Protein AF-A0A7S4S406-F1 (afdb_monomer_lite)

Organism: NCBI:txid311494

pLDDT: mean 70.34, std 19.45, range [37.12, 97.81]

Sequence (262 aa):
ELVCAFAADERPLRSTLGSGRPGQRPMKRSLEAAGEEQNIEDDDKARETEPKRAIPGLPARARTLQELLIPKRVKRPPQLAAVMLGDLPTRGPLSADERAAWGLPRRGGLALPETPEALTARLSATELAPGALLVARTGSDPKNMDSHCEALLIERLRREPPEALLELGALLLYSFLCPCPSCAGRIAEFAAERPSLRVELAYQRHFIPPAAAKFRNGISDASSVAAMRTAGVAVLQLEADDVETAAAAAAETADVAASSDP

Foldseek 3Di:
DKKKKKAQEADPDPPPPPPPDDDDDDDDDDDDDDDDDDDPDDPPPDPPDPDPPDQDDPLQLLVLVVVCPDFPFNQDQLLVSLCSRYVDDDPDRDDQVRCVLQQHARHVGGRDADFLVVLLVSLLPDDDDAGRMHMHGHDPDDPDLCSRRLNSNLVSVVPDDLVRQVSSAAMEMEIQEQRALVSLLSLLVSLLVNVSYAAEYEYEYYPFDCVNCVVVVNDGSVVSVVSSVVSVYHYYYNYPPDPVVVVVVVVVVVVVVVPDDD

Secondary structure (DSSP, 8-state):
-EEEEEEEEPP-----------------------------------------PPPPPHHHHHHHHHHHH-TT---S-THHHHHHHS------PPPHHHHHHTT-PPTT---PPPPHHHHHHHHHHS---TT-EEEEEESS--SSGGGSHHHHHHHHHHTS-HHHHHHT-EEEEEEEEPPPHHHHHHHHHHHHH-TTSEEEEEEEE-SS-GGGGGGTTT--HHHHHHHHHHTT-EEEEPP--SHHHHHHHHHHHHHHTTS---

Structure (mmCIF, N/CA/C/O backbone):
data_AF-A0A7S4S406-F1
#
_entry.id   AF-A0A7S4S406-F1
#
loop_
_atom_site.group_PDB
_atom_site.id
_atom_site.type_symbol
_atom_site.label_atom_id
_atom_site.label_alt_id
_atom_site.label_comp_id
_atom_site.label_asym_id
_atom_site.label_entity_id
_atom_site.label_seq_id
_atom_site.pdbx_PDB_ins_code
_atom_site.Cartn_x
_atom_site.Cartn_y
_atom_site.Cartn_z
_atom_site.occupancy
_atom_site.B_iso_or_equiv
_atom_site.auth_seq_id
_atom_site.auth_comp_id
_atom_site.auth_asym_id
_atom_site.auth_atom_id
_atom_site.pdbx_PDB_model_num
ATOM 1 N N . GLU A 1 1 ? 8.004 -6.700 -12.930 1.00 50.53 1 GLU A N 1
ATOM 2 C CA . GLU A 1 1 ? 6.646 -6.734 -12.359 1.00 50.53 1 GLU A CA 1
ATOM 3 C C . GLU A 1 1 ? 6.650 -5.866 -11.123 1.00 50.53 1 GLU A C 1
ATOM 5 O O . GLU A 1 1 ? 7.545 -6.021 -10.295 1.00 50.53 1 GLU A O 1
ATOM 10 N N . LEU A 1 2 ? 5.712 -4.931 -11.040 1.00 53.22 2 LEU A N 1
ATOM 11 C CA . LEU A 1 2 ? 5.427 -4.228 -9.796 1.00 53.22 2 LEU A CA 1
ATOM 12 C C . LEU A 1 2 ? 4.289 -4.987 -9.124 1.00 53.22 2 LEU A C 1
ATOM 14 O O . LEU A 1 2 ? 3.301 -5.320 -9.775 1.00 53.22 2 LEU A O 1
ATOM 18 N N . VAL A 1 3 ? 4.465 -5.322 -7.851 1.00 61.03 3 VAL A N 1
ATOM 19 C CA . VAL A 1 3 ? 3.447 -6.001 -7.050 1.00 61.03 3 VAL A CA 1
ATOM 20 C C . VAL A 1 3 ? 3.202 -5.128 -5.841 1.00 61.03 3 VAL A C 1
ATOM 22 O O . VAL A 1 3 ? 4.136 -4.879 -5.079 1.00 61.03 3 VAL A O 1
ATOM 25 N N . CYS A 1 4 ? 1.958 -4.695 -5.672 1.00 59.66 4 CYS A N 1
ATOM 26 C CA . CYS A 1 4 ? 1.506 -4.091 -4.433 1.00 59.66 4 CYS A CA 1
ATOM 27 C C . CYS A 1 4 ? 0.345 -4.905 -3.868 1.00 59.66 4 CYS A C 1
ATOM 29 O O . CYS A 1 4 ? -0.489 -5.419 -4.618 1.00 59.66 4 CYS A O 1
ATOM 31 N N . ALA A 1 5 ? 0.316 -5.065 -2.553 1.00 71.12 5 ALA A N 1
ATOM 32 C CA . ALA A 1 5 ? -0.755 -5.755 -1.868 1.00 71.12 5 ALA A CA 1
ATOM 33 C C . ALA A 1 5 ? -1.222 -4.983 -0.643 1.00 71.12 5 ALA A C 1
ATOM 35 O O . ALA A 1 5 ? -0.440 -4.286 -0.004 1.00 71.12 5 ALA A O 1
ATOM 36 N N . PHE A 1 6 ? -2.493 -5.158 -0.321 1.00 67.12 6 PHE A N 1
ATOM 37 C CA . PHE A 1 6 ? -3.182 -4.565 0.809 1.00 67.12 6 PHE A CA 1
ATOM 38 C C . PHE A 1 6 ? -3.749 -5.677 1.682 1.00 67.12 6 PHE A C 1
ATOM 40 O O . PHE A 1 6 ? -4.430 -6.547 1.148 1.00 67.12 6 PHE A O 1
ATOM 47 N N . ALA A 1 7 ? -3.526 -5.618 2.992 1.00 67.44 7 ALA A N 1
ATOM 48 C CA . ALA A 1 7 ? -4.191 -6.479 3.963 1.00 67.44 7 ALA A CA 1
ATOM 49 C C . ALA A 1 7 ? -4.869 -5.646 5.062 1.00 67.44 7 ALA A C 1
ATOM 51 O O . ALA A 1 7 ? -4.252 -4.732 5.615 1.00 67.44 7 ALA A O 1
ATOM 52 N N . ALA A 1 8 ? -6.120 -5.989 5.373 1.00 58.38 8 ALA A N 1
ATOM 53 C CA . ALA A 1 8 ? -6.880 -5.449 6.500 1.00 58.38 8 ALA A CA 1
ATOM 54 C C . ALA A 1 8 ? -6.653 -6.299 7.764 1.00 58.38 8 ALA A C 1
ATOM 56 O O . ALA A 1 8 ? -6.994 -7.483 7.769 1.00 58.38 8 ALA A O 1
ATOM 57 N N . ASP A 1 9 ? -6.083 -5.706 8.815 1.00 63.88 9 ASP A N 1
ATOM 58 C CA . ASP A 1 9 ? -5.810 -6.359 10.105 1.00 63.88 9 ASP A CA 1
ATOM 59 C C . ASP A 1 9 ? -6.932 -6.092 11.120 1.00 63.88 9 ASP A C 1
ATOM 61 O O . ASP A 1 9 ? -7.224 -4.935 11.425 1.00 63.88 9 ASP A O 1
ATOM 65 N N . GLU A 1 10 ? -7.536 -7.136 11.691 1.00 55.09 10 GLU A N 1
ATOM 66 C CA . GLU A 1 10 ? -8.614 -6.974 12.671 1.00 55.09 10 GLU A CA 1
ATOM 67 C C . GLU A 1 10 ? -8.159 -6.210 13.924 1.00 55.09 10 GLU A C 1
ATOM 69 O O . GLU A 1 10 ? -7.130 -6.493 14.544 1.00 55.09 10 GLU A O 1
ATOM 74 N N . ARG A 1 11 ? -8.983 -5.255 14.374 1.00 54.44 11 ARG A N 1
ATOM 75 C CA . ARG A 1 11 ? -8.805 -4.678 15.711 1.00 54.44 11 ARG A CA 1
ATOM 76 C C . ARG A 1 11 ? -9.278 -5.689 16.756 1.00 54.44 11 ARG A C 1
ATOM 78 O O . ARG A 1 11 ? -10.451 -6.059 16.729 1.00 54.44 11 ARG A O 1
ATOM 85 N N . PRO A 1 12 ? -8.498 -5.979 17.811 1.00 47.12 12 PRO A N 1
ATOM 86 C CA . PRO A 1 12 ? -9.115 -6.307 19.080 1.00 47.12 12 PRO A CA 1
ATOM 87 C C . PRO A 1 12 ? -9.822 -5.035 19.548 1.00 47.12 12 PRO A C 1
ATOM 89 O O . PRO A 1 12 ? -9.171 -4.029 19.848 1.00 47.12 12 PRO A O 1
ATOM 92 N N . LEU A 1 13 ? -11.155 -5.058 19.565 1.00 41.97 13 LEU A N 1
ATOM 93 C CA . LEU A 1 13 ? -11.986 -3.990 20.112 1.00 41.97 13 LEU A CA 1
ATOM 94 C C . LEU A 1 13 ? -11.438 -3.588 21.490 1.00 41.97 13 LEU A C 1
ATOM 96 O O . LEU A 1 13 ? -11.619 -4.287 22.488 1.00 41.97 13 LEU A O 1
ATOM 100 N N . ARG A 1 14 ? -10.744 -2.448 21.570 1.00 44.38 14 ARG A N 1
ATOM 101 C CA . ARG A 1 14 ? -10.571 -1.768 22.851 1.00 44.38 14 ARG A CA 1
ATOM 102 C C . ARG A 1 14 ? -11.947 -1.226 23.195 1.00 44.38 14 ARG A C 1
ATOM 104 O O . ARG A 1 14 ? -12.377 -0.240 22.608 1.00 44.38 14 ARG A O 1
ATOM 111 N N . SER A 1 15 ? -12.634 -1.878 24.130 1.00 40.91 15 SER A N 1
ATOM 112 C CA . SER A 1 15 ? -13.839 -1.343 24.754 1.00 40.91 15 SER A CA 1
ATOM 113 C C . SER A 1 15 ? -13.467 -0.085 25.544 1.00 40.91 15 SER A C 1
ATOM 115 O O . SER A 1 15 ? -13.280 -0.111 26.758 1.00 40.91 15 SER A O 1
ATOM 117 N N . THR A 1 16 ? -13.335 1.049 24.869 1.00 42.53 16 THR A N 1
ATOM 118 C CA . THR A 1 16 ? -13.340 2.360 25.517 1.00 42.53 16 THR A CA 1
ATOM 119 C C . THR A 1 16 ? -14.786 2.781 25.765 1.00 42.53 16 THR A C 1
ATOM 121 O O . THR A 1 16 ? -15.221 3.838 25.331 1.00 42.53 16 THR A O 1
ATOM 124 N N . LEU A 1 17 ? -15.541 1.940 26.472 1.00 44.59 17 LEU A N 1
ATOM 125 C CA . LEU A 1 17 ? -16.665 2.391 27.283 1.00 44.59 17 LEU A CA 1
ATOM 126 C C . LEU A 1 17 ? -16.149 2.418 28.717 1.00 44.59 17 LEU A C 1
ATOM 128 O O . LEU A 1 17 ? -16.377 1.513 29.515 1.00 44.59 17 LEU A O 1
ATOM 132 N N . GLY A 1 18 ? -15.369 3.458 29.013 1.00 38.44 18 GLY A N 1
ATOM 133 C CA . GLY A 1 18 ? -15.118 3.851 30.388 1.00 38.44 18 GLY A CA 1
ATOM 134 C C . GLY A 1 18 ? -16.461 4.215 30.999 1.00 38.44 18 GLY A C 1
ATOM 135 O O . GLY A 1 18 ? -17.038 5.247 30.665 1.00 38.44 18 GLY A O 1
ATOM 136 N N . SER A 1 19 ? -16.971 3.335 31.855 1.00 43.97 19 SER A N 1
ATOM 137 C CA . SER A 1 19 ? -18.126 3.583 32.702 1.00 43.97 19 SER A CA 1
ATOM 138 C C . SER A 1 19 ? -17.874 4.856 33.513 1.00 43.97 19 SER A C 1
ATOM 140 O O . SER A 1 19 ? -17.144 4.839 34.509 1.00 43.97 19 SER A O 1
ATOM 142 N N . GLY A 1 20 ? -18.456 5.972 33.081 1.00 39.19 20 GLY A N 1
ATOM 143 C CA . GLY A 1 20 ? -18.598 7.145 33.925 1.00 39.19 20 GLY A CA 1
ATOM 144 C C . GLY A 1 20 ? -19.416 6.737 35.143 1.00 39.19 20 GLY A C 1
ATOM 145 O O . GLY A 1 20 ? -20.597 6.433 35.018 1.00 39.19 20 GLY A O 1
ATOM 146 N N . ARG A 1 21 ? -18.782 6.675 36.316 1.00 47.12 21 ARG A N 1
ATOM 147 C CA . ARG A 1 21 ? -19.484 6.614 37.600 1.00 47.12 21 ARG A CA 1
ATOM 148 C C . ARG A 1 21 ? -19.955 8.030 37.933 1.00 47.12 21 ARG A C 1
ATOM 150 O O . ARG A 1 21 ? -19.093 8.867 38.205 1.00 47.12 21 ARG A O 1
ATOM 157 N N . PRO A 1 22 ? -21.263 8.328 37.996 1.00 43.88 22 PRO A N 1
ATOM 158 C CA . PRO A 1 22 ? -21.715 9.448 38.792 1.00 43.88 22 PRO A CA 1
ATOM 159 C C . PRO A 1 22 ? -21.765 8.984 40.249 1.00 43.88 22 PRO A C 1
ATOM 161 O O . PRO A 1 22 ? -22.377 7.971 40.591 1.00 43.88 22 PRO A O 1
ATOM 164 N N . GLY A 1 23 ? -21.059 9.707 41.112 1.00 50.44 23 GLY A N 1
ATOM 165 C CA . GLY A 1 23 ? -21.168 9.516 42.548 1.00 50.44 23 GLY A CA 1
ATOM 166 C C . GLY A 1 23 ? -22.580 9.833 43.028 1.00 50.44 23 GLY A C 1
ATOM 167 O O . GLY A 1 23 ? -23.154 10.836 42.619 1.00 50.44 23 GLY A O 1
ATOM 168 N N . GLN A 1 24 ? -23.103 9.000 43.926 1.00 39.25 24 GLN A N 1
ATOM 169 C CA . GLN A 1 24 ? -24.038 9.407 44.973 1.00 39.25 24 GLN A CA 1
ATOM 170 C C . GLN A 1 24 ? -24.170 8.290 46.021 1.00 39.25 24 GLN A C 1
ATOM 172 O O . GLN A 1 24 ? -24.542 7.155 45.743 1.00 39.25 24 GLN A O 1
ATOM 177 N N . ARG A 1 25 ? -23.842 8.642 47.260 1.00 47.06 25 ARG A N 1
ATOM 178 C CA . ARG A 1 25 ? -24.289 8.033 48.520 1.00 47.06 25 ARG A CA 1
ATOM 179 C C . ARG A 1 25 ? -24.562 9.215 49.464 1.00 47.06 25 ARG A C 1
ATOM 181 O O . ARG A 1 25 ? -23.951 10.263 49.255 1.00 47.06 25 ARG A O 1
ATOM 188 N N . PRO A 1 26 ? -25.290 9.047 50.580 1.00 58.28 26 PRO A N 1
ATOM 189 C CA . PRO A 1 26 ? -26.240 7.987 50.942 1.00 58.28 26 PRO A CA 1
ATOM 190 C C . PRO A 1 26 ? -27.570 8.577 51.468 1.00 58.28 26 PRO A C 1
ATOM 192 O O . PRO A 1 26 ? -27.622 9.756 51.782 1.00 58.28 26 PRO A O 1
ATOM 195 N N . MET A 1 27 ? -28.603 7.756 51.696 1.00 37.12 27 MET A N 1
ATOM 196 C CA . MET A 1 27 ? -29.427 7.850 52.915 1.00 37.12 27 MET A CA 1
ATOM 197 C 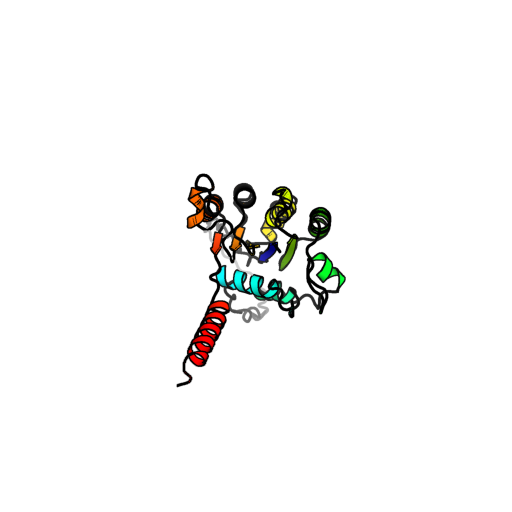C . MET A 1 27 ? -30.121 6.519 53.214 1.00 37.12 27 MET A C 1
ATOM 199 O O . MET A 1 27 ? -30.562 5.793 52.331 1.00 37.12 27 MET A O 1
ATOM 203 N N . LYS A 1 28 ? -30.131 6.215 54.510 1.00 45.84 28 LYS A N 1
ATOM 204 C CA . LYS A 1 28 ? -30.659 5.025 55.172 1.00 45.84 28 LYS A CA 1
ATOM 205 C C . LYS A 1 28 ? -32.190 5.017 55.132 1.00 45.84 28 LYS A C 1
ATOM 207 O O . LYS A 1 28 ? -32.788 6.048 55.429 1.00 45.84 28 LYS A O 1
ATOM 212 N N . ARG A 1 29 ? -32.798 3.841 54.962 1.00 44.03 29 ARG A N 1
ATOM 213 C CA . ARG A 1 29 ? -33.962 3.409 55.755 1.00 44.03 29 ARG A CA 1
ATOM 214 C C . ARG A 1 29 ? -34.179 1.904 55.618 1.00 44.03 29 ARG A C 1
ATOM 216 O O . ARG A 1 29 ? -34.320 1.386 54.519 1.00 44.03 29 ARG A O 1
ATOM 223 N N . SER A 1 30 ? -34.157 1.247 56.769 1.00 47.66 30 SER A N 1
ATOM 224 C CA . SER A 1 30 ? -34.560 -0.135 57.001 1.00 47.66 30 SER A CA 1
ATOM 225 C C . SER A 1 30 ? -36.069 -0.299 56.818 1.00 47.66 30 SER A C 1
ATOM 227 O O . SER A 1 30 ? -36.804 0.580 57.265 1.00 47.66 30 SER A O 1
ATOM 229 N N . LEU A 1 31 ? -36.508 -1.428 56.252 1.00 44.09 31 LEU A N 1
ATOM 230 C CA . LEU A 1 31 ? -37.496 -2.339 56.853 1.00 44.09 31 LEU A CA 1
ATOM 231 C C . LEU A 1 31 ? -37.754 -3.551 55.937 1.00 44.09 31 LEU A C 1
ATOM 233 O O . LEU A 1 31 ? -38.174 -3.414 54.795 1.00 44.09 31 LEU A O 1
ATOM 237 N N . GLU A 1 32 ? -37.400 -4.702 56.500 1.00 43.50 32 GLU A N 1
ATOM 238 C CA . GLU A 1 32 ? -37.915 -6.071 56.372 1.00 43.50 32 GLU A CA 1
ATOM 239 C C . GLU A 1 32 ? -39.032 -6.368 55.354 1.00 43.50 32 GLU A C 1
ATOM 241 O O . GLU A 1 32 ? -40.132 -5.831 55.445 1.00 43.50 32 GLU A O 1
ATOM 246 N N . ALA A 1 33 ? -38.792 -7.376 54.507 1.00 42.97 33 ALA A N 1
ATOM 247 C CA . ALA A 1 33 ? -39.750 -8.448 54.231 1.00 42.97 33 ALA A CA 1
ATOM 248 C C . ALA A 1 33 ? -39.011 -9.672 53.664 1.00 42.97 33 ALA A C 1
ATOM 250 O O . ALA A 1 33 ? -38.166 -9.551 52.781 1.00 42.97 33 ALA A O 1
ATOM 251 N N . ALA A 1 34 ? -39.321 -10.834 54.232 1.00 47.09 34 ALA A N 1
ATOM 252 C CA . ALA A 1 34 ? -38.788 -12.145 53.895 1.00 47.09 34 ALA A CA 1
ATOM 253 C C . ALA A 1 34 ? -39.291 -12.651 52.531 1.00 47.09 34 ALA A C 1
ATOM 255 O O . ALA A 1 34 ? -40.434 -12.389 52.160 1.00 47.09 34 ALA A O 1
ATOM 256 N N . GLY A 1 35 ? -38.463 -13.435 51.835 1.00 37.84 35 GLY A N 1
ATOM 257 C CA . GLY A 1 35 ? -38.869 -14.171 50.638 1.00 37.84 35 GLY A CA 1
ATOM 258 C C . GLY A 1 35 ? -37.696 -14.829 49.911 1.00 37.84 35 GLY A C 1
ATOM 259 O O . GLY A 1 35 ? -36.977 -14.152 49.191 1.00 37.84 35 GLY A O 1
ATOM 260 N N . GLU A 1 36 ? -37.541 -16.137 50.136 1.00 43.53 36 GLU A N 1
ATOM 261 C CA . GLU A 1 36 ? -36.911 -17.149 49.266 1.00 43.53 36 GLU A CA 1
ATOM 262 C C . GLU A 1 36 ? -35.520 -16.870 48.664 1.00 43.53 36 GLU A C 1
ATOM 264 O O . GLU A 1 36 ? -35.360 -16.387 47.545 1.00 43.53 36 GLU A O 1
ATOM 269 N N . GLU A 1 37 ? -34.498 -17.345 49.381 1.00 40.28 37 GLU A N 1
ATOM 270 C CA . GLU A 1 37 ? -33.185 -17.679 48.826 1.00 40.28 37 GLU A CA 1
ATOM 271 C C . GLU A 1 37 ? -33.306 -18.936 47.945 1.00 40.28 37 GLU A C 1
ATOM 273 O O . GLU A 1 37 ? -33.288 -20.068 48.430 1.00 40.28 37 GLU A O 1
ATOM 278 N N . GLN A 1 38 ? -33.434 -18.748 46.631 1.00 45.25 38 GLN A N 1
ATOM 279 C CA . GLN A 1 38 ? -33.068 -19.775 45.658 1.00 45.25 38 GLN A CA 1
ATOM 280 C C . GLN A 1 38 ? -31.617 -19.545 45.233 1.00 45.25 38 GLN A C 1
ATOM 282 O O . GLN A 1 38 ? -31.303 -18.592 44.522 1.00 45.25 38 GLN A O 1
ATOM 287 N N . ASN A 1 39 ? -30.745 -20.442 45.702 1.00 41.12 39 ASN A N 1
ATOM 288 C CA . ASN A 1 39 ? -29.388 -20.653 45.207 1.00 41.12 39 ASN A CA 1
ATOM 289 C C . ASN A 1 39 ? -29.418 -20.874 43.687 1.00 41.12 39 ASN A C 1
ATOM 291 O O . ASN A 1 39 ? -29.714 -21.974 43.221 1.00 41.12 39 ASN A O 1
ATOM 295 N N . ILE A 1 40 ? -29.090 -19.837 42.919 1.00 47.72 40 ILE A N 1
ATOM 296 C CA . ILE A 1 40 ? -28.522 -19.995 41.582 1.00 47.72 40 ILE A CA 1
ATOM 297 C C . ILE A 1 40 ? -27.019 -19.941 41.810 1.00 47.72 40 ILE A C 1
ATOM 299 O O . ILE A 1 40 ? -26.446 -18.871 42.003 1.00 47.72 40 ILE A O 1
ATOM 303 N N . GLU A 1 41 ? -26.426 -21.126 41.916 1.00 47.00 41 GLU A N 1
ATOM 304 C CA . GLU A 1 41 ? -24.984 -21.291 41.991 1.00 47.00 41 GLU A CA 1
ATOM 305 C C . GLU A 1 41 ? -24.334 -20.650 40.760 1.00 47.00 41 GLU A C 1
ATOM 307 O O . GLU A 1 41 ? -24.754 -20.849 39.619 1.00 47.00 41 GLU A O 1
ATOM 312 N N . ASP A 1 42 ? -23.325 -19.834 41.055 1.00 46.97 42 ASP A N 1
ATOM 313 C CA . ASP A 1 42 ? -22.423 -19.157 40.139 1.00 46.97 42 ASP A CA 1
ATOM 314 C C . ASP A 1 42 ? -21.775 -20.142 39.148 1.00 46.97 42 ASP A C 1
ATOM 316 O O . ASP A 1 42 ? -20.752 -20.757 39.451 1.00 46.97 42 ASP A O 1
ATOM 320 N N . ASP A 1 43 ? -22.311 -20.222 37.930 1.00 44.41 43 ASP A N 1
ATOM 321 C CA . ASP A 1 43 ? -21.672 -20.891 36.783 1.00 44.41 43 ASP A CA 1
ATOM 322 C C . ASP A 1 43 ? -20.957 -19.870 35.864 1.00 44.41 43 ASP A C 1
ATOM 324 O O . ASP A 1 43 ? -20.859 -20.027 34.648 1.00 44.41 43 ASP A O 1
ATOM 328 N N . ASP A 1 44 ? -20.464 -18.774 36.459 1.00 45.12 44 ASP A N 1
ATOM 329 C CA . ASP A 1 44 ? -19.848 -17.624 35.769 1.00 45.12 44 ASP A CA 1
ATOM 330 C C . ASP A 1 44 ? -18.335 -17.496 36.064 1.00 45.12 44 ASP A C 1
ATOM 332 O O . ASP A 1 44 ? -17.745 -16.414 36.083 1.00 45.12 44 ASP A O 1
ATOM 336 N N . LYS A 1 45 ? -17.669 -18.632 36.324 1.00 45.22 45 LYS A N 1
ATOM 337 C CA . LYS A 1 45 ? -16.224 -18.711 36.621 1.00 45.22 45 LYS A CA 1
ATOM 338 C C . LYS A 1 45 ? -15.508 -19.823 35.850 1.00 45.22 45 LYS A C 1
ATOM 340 O O . LYS A 1 45 ? -14.883 -20.698 36.437 1.00 45.22 45 LYS A O 1
ATOM 345 N N . ALA A 1 46 ? -15.541 -19.774 34.518 1.00 44.69 46 ALA A N 1
ATOM 346 C CA . ALA A 1 46 ? -14.611 -20.566 33.696 1.00 44.69 46 ALA A CA 1
ATOM 347 C C . ALA A 1 46 ? -14.313 -19.978 32.303 1.00 44.69 46 ALA A C 1
ATOM 349 O O . ALA A 1 46 ? -13.940 -20.705 31.385 1.00 44.69 46 ALA A O 1
ATOM 350 N N . ARG A 1 47 ? -14.439 -18.659 32.113 1.00 41.94 47 ARG A N 1
ATOM 351 C CA . ARG A 1 47 ? -13.899 -17.967 30.924 1.00 41.94 47 ARG A CA 1
ATOM 352 C C . ARG A 1 47 ? -12.789 -16.991 31.299 1.00 41.94 47 ARG A C 1
ATOM 354 O O . ARG A 1 47 ? -12.708 -15.878 30.790 1.00 41.94 47 ARG A O 1
ATOM 361 N N . GLU A 1 48 ? -11.904 -17.422 32.191 1.00 41.69 48 GLU A N 1
ATOM 362 C CA . GLU A 1 48 ? -10.622 -16.756 32.362 1.00 41.69 48 GLU A CA 1
ATOM 363 C C . GLU A 1 48 ? -9.615 -17.298 31.346 1.00 41.69 48 GLU A C 1
ATOM 365 O O . GLU A 1 48 ? -9.156 -18.435 31.406 1.00 41.69 48 GLU A O 1
ATOM 370 N N . THR A 1 49 ? -9.203 -16.383 30.469 1.00 46.62 49 THR A N 1
ATOM 371 C CA . THR A 1 49 ? -7.840 -16.284 29.938 1.00 46.62 49 THR A CA 1
ATOM 372 C C . THR A 1 49 ? -7.424 -17.289 28.868 1.00 46.62 49 THR A C 1
ATOM 374 O O . THR A 1 49 ? -6.398 -17.953 28.984 1.00 46.62 49 THR A O 1
ATOM 377 N N . GLU A 1 50 ? -8.100 -17.266 27.715 1.00 42.28 50 GLU A N 1
ATOM 378 C CA . GLU A 1 50 ? -7.306 -17.427 26.494 1.00 42.28 50 GLU A CA 1
ATOM 379 C C . GLU A 1 50 ? -6.321 -16.245 26.439 1.00 42.28 50 GLU A C 1
ATOM 381 O O . GLU A 1 50 ? -6.748 -15.084 26.533 1.00 42.28 50 GLU A O 1
ATOM 386 N N . PRO A 1 51 ? -5.000 -16.489 26.376 1.00 42.84 51 PRO A N 1
ATOM 387 C CA . PRO A 1 51 ? -4.036 -15.410 26.278 1.00 42.84 51 PRO A CA 1
ATOM 388 C C . PRO A 1 51 ? -4.351 -14.639 25.001 1.00 42.84 51 PRO A C 1
ATOM 390 O O . PRO A 1 51 ? -4.265 -15.200 23.910 1.00 42.84 51 PRO A O 1
ATOM 393 N N . LYS A 1 52 ? -4.726 -13.356 25.139 1.00 51.22 52 LYS A N 1
ATOM 394 C CA . LYS A 1 52 ? -4.825 -12.421 24.012 1.00 51.22 52 LYS A CA 1
ATOM 395 C C . LYS A 1 52 ? -3.505 -12.500 23.256 1.00 51.22 52 LYS A C 1
ATOM 397 O O . LYS A 1 52 ? -2.507 -11.937 23.712 1.00 51.22 52 LYS A O 1
ATOM 402 N N . ARG A 1 53 ? -3.485 -13.241 22.148 1.00 57.47 53 ARG A N 1
ATOM 403 C CA . ARG A 1 53 ? -2.314 -13.336 21.285 1.00 57.47 53 ARG A CA 1
ATOM 404 C C . ARG A 1 53 ? -1.945 -11.918 20.892 1.00 57.47 53 ARG A C 1
ATOM 406 O O . ARG A 1 53 ? -2.778 -11.143 20.426 1.00 57.47 53 ARG A O 1
ATOM 413 N N . ALA A 1 54 ? -0.705 -11.546 21.188 1.00 64.88 54 ALA A N 1
ATOM 414 C CA . ALA A 1 54 ? -0.197 -10.251 20.791 1.00 64.88 54 ALA A CA 1
ATOM 415 C C . ALA A 1 54 ? -0.234 -10.185 19.262 1.00 64.88 54 ALA A C 1
ATOM 417 O O . ALA A 1 54 ? 0.295 -11.076 18.596 1.00 64.88 54 ALA A O 1
ATOM 418 N N . ILE A 1 55 ? -0.860 -9.137 18.722 1.00 66.69 55 ILE A N 1
ATOM 419 C CA . ILE A 1 55 ? -0.871 -8.902 17.279 1.00 66.69 55 ILE A CA 1
ATOM 420 C C . ILE A 1 55 ? 0.592 -8.840 16.808 1.00 66.69 55 ILE A C 1
ATOM 422 O O . ILE A 1 55 ? 1.377 -8.086 17.401 1.00 66.69 55 ILE A O 1
ATOM 426 N N . PRO A 1 56 ? 0.984 -9.599 15.769 1.00 76.06 56 PRO A N 1
ATOM 427 C CA . PRO A 1 56 ? 2.344 -9.559 15.254 1.00 76.06 56 PRO A CA 1
ATOM 428 C C . PRO A 1 56 ? 2.736 -8.132 14.850 1.00 76.06 56 PRO A C 1
ATOM 430 O O . PRO A 1 56 ? 1.935 -7.384 14.282 1.00 76.06 56 PRO A O 1
ATOM 433 N N . GLY A 1 57 ? 3.982 -7.745 15.133 1.00 84.12 57 GLY A N 1
ATOM 434 C CA . GLY A 1 57 ? 4.509 -6.441 14.727 1.00 84.12 57 GLY A CA 1
ATOM 435 C C . GLY A 1 57 ? 4.603 -6.291 13.203 1.00 84.12 57 GLY A C 1
ATOM 436 O O . GLY A 1 57 ? 4.642 -7.284 12.472 1.00 84.12 57 GLY A O 1
ATOM 437 N N . LEU A 1 58 ? 4.709 -5.044 12.726 1.00 85.44 58 LEU A N 1
ATOM 438 C CA . LEU A 1 58 ? 4.818 -4.708 11.298 1.00 85.44 58 LEU A CA 1
ATOM 439 C C . LEU A 1 58 ? 5.859 -5.561 10.535 1.00 85.44 58 LEU A C 1
ATOM 441 O O . LEU A 1 58 ? 5.494 -6.085 9.486 1.00 85.44 58 LEU A O 1
ATOM 445 N N . PRO A 1 59 ? 7.093 -5.802 11.034 1.00 88.38 59 PRO A N 1
ATOM 446 C CA . PRO A 1 59 ? 8.054 -6.655 10.327 1.00 88.38 59 PRO A CA 1
ATOM 447 C C . PRO A 1 59 ? 7.560 -8.086 10.087 1.00 88.38 59 PRO A C 1
ATOM 449 O O . PRO A 1 59 ? 7.705 -8.610 8.985 1.00 88.38 59 PRO A O 1
ATOM 452 N N . ALA A 1 60 ? 6.938 -8.710 11.092 1.00 84.50 60 ALA A N 1
ATOM 453 C CA . ALA A 1 60 ? 6.422 -10.072 10.977 1.00 84.50 60 ALA A CA 1
ATOM 454 C C . ALA A 1 60 ? 5.265 -10.138 9.972 1.00 84.50 60 ALA A C 1
ATOM 456 O O . ALA A 1 60 ? 5.259 -10.993 9.088 1.00 84.50 60 ALA A O 1
ATOM 457 N N . ARG A 1 61 ? 4.329 -9.185 10.052 1.00 84.06 61 ARG A N 1
ATOM 458 C CA . ARG A 1 61 ? 3.209 -9.090 9.110 1.00 84.06 61 ARG A CA 1
ATOM 459 C C . ARG A 1 61 ? 3.676 -8.844 7.676 1.00 84.06 61 ARG A C 1
ATOM 461 O O . ARG A 1 61 ? 3.230 -9.515 6.749 1.00 84.06 61 ARG A O 1
ATOM 468 N N . ALA A 1 62 ? 4.618 -7.926 7.489 1.00 84.88 62 ALA A N 1
ATOM 469 C CA . ALA A 1 62 ? 5.176 -7.611 6.182 1.00 84.88 62 ALA A CA 1
ATOM 470 C C . ALA A 1 62 ? 5.914 -8.805 5.549 1.00 84.88 62 ALA A C 1
ATOM 472 O O . ALA A 1 62 ? 5.732 -9.057 4.359 1.00 84.88 62 ALA A O 1
ATOM 473 N N . ARG A 1 63 ? 6.680 -9.582 6.332 1.00 84.19 63 ARG A N 1
ATOM 474 C CA . ARG A 1 63 ? 7.324 -10.824 5.862 1.00 84.19 63 ARG A CA 1
ATOM 475 C C . ARG A 1 63 ? 6.303 -11.890 5.465 1.00 84.19 63 ARG A C 1
ATOM 477 O O . ARG A 1 63 ? 6.419 -12.459 4.384 1.00 84.19 63 ARG A O 1
ATOM 484 N N . THR A 1 64 ? 5.260 -12.101 6.271 1.00 79.62 64 THR A N 1
ATOM 485 C CA . THR A 1 64 ? 4.152 -13.003 5.916 1.00 79.62 64 THR A CA 1
ATOM 486 C C . THR A 1 64 ? 3.541 -12.611 4.570 1.00 79.62 64 THR A C 1
ATOM 488 O O . THR A 1 64 ? 3.392 -13.453 3.685 1.00 79.62 64 THR A O 1
ATOM 491 N N . LEU A 1 65 ? 3.228 -11.324 4.383 1.00 78.69 65 LEU A N 1
ATOM 492 C CA . LEU A 1 65 ? 2.649 -10.813 3.141 1.00 78.69 65 LEU A CA 1
ATOM 493 C C . LEU A 1 65 ? 3.605 -10.987 1.948 1.00 78.69 65 LEU A C 1
ATOM 495 O O . LEU A 1 65 ? 3.185 -11.430 0.882 1.00 78.69 65 LEU A O 1
ATOM 499 N N . GLN A 1 66 ? 4.899 -10.729 2.138 1.00 80.31 66 GLN A N 1
ATOM 500 C CA . GLN A 1 66 ? 5.937 -10.972 1.137 1.00 80.31 66 GLN A CA 1
ATOM 501 C C . GLN A 1 66 ? 5.990 -12.448 0.701 1.00 80.31 66 GLN A C 1
ATOM 503 O O . GLN A 1 66 ? 5.954 -12.731 -0.499 1.00 80.31 66 GLN A O 1
ATOM 508 N N . GLU A 1 67 ? 6.039 -13.400 1.637 1.00 75.75 67 GLU A N 1
ATOM 509 C CA . GLU A 1 67 ? 6.111 -14.841 1.337 1.00 75.75 67 GLU A CA 1
ATOM 510 C C . GLU A 1 67 ? 4.944 -15.329 0.470 1.00 75.75 67 GLU A C 1
ATOM 512 O O . GLU A 1 67 ? 5.101 -16.219 -0.369 1.00 75.75 67 GLU A O 1
ATOM 517 N N . LEU A 1 68 ? 3.770 -14.725 0.643 1.00 70.75 68 LEU A N 1
ATOM 518 C CA . LEU A 1 68 ? 2.568 -15.053 -0.121 1.00 70.75 68 LEU A CA 1
ATOM 519 C C . LEU A 1 68 ? 2.594 -14.500 -1.545 1.00 70.75 68 LEU A C 1
ATOM 521 O O . LEU A 1 68 ? 1.962 -15.064 -2.440 1.00 70.75 68 LEU A O 1
ATOM 525 N N . LEU A 1 69 ? 3.302 -13.392 -1.753 1.00 70.69 69 LEU A N 1
ATOM 526 C CA . LEU A 1 69 ? 3.327 -12.661 -3.015 1.00 70.69 69 LEU A CA 1
ATOM 527 C C . LEU A 1 69 ? 4.502 -13.055 -3.914 1.00 70.69 69 LEU A C 1
ATOM 529 O O . LEU A 1 69 ? 4.412 -12.834 -5.131 1.00 70.69 69 LEU A O 1
ATOM 533 N N . ILE A 1 70 ? 5.568 -13.648 -3.355 1.00 66.81 70 ILE A N 1
ATOM 534 C CA . ILE A 1 70 ? 6.774 -14.014 -4.106 1.00 66.81 70 ILE A CA 1
ATOM 535 C C . ILE A 1 70 ? 6.477 -15.111 -5.156 1.00 66.81 70 ILE A C 1
ATOM 537 O O . ILE A 1 70 ? 5.860 -16.138 -4.853 1.00 66.81 70 ILE A O 1
ATOM 541 N N . PRO A 1 71 ? 6.963 -14.967 -6.406 1.00 51.78 71 PRO A N 1
ATOM 542 C CA . PRO A 1 71 ? 6.426 -15.690 -7.565 1.00 51.78 71 PRO A CA 1
ATOM 543 C C . PRO A 1 71 ? 6.827 -17.167 -7.686 1.00 51.78 71 PRO A C 1
ATOM 545 O O . PRO A 1 71 ? 6.358 -17.847 -8.596 1.00 51.78 71 PRO A O 1
ATOM 548 N N . LYS A 1 72 ? 7.680 -17.718 -6.808 1.00 50.91 72 LYS A N 1
ATOM 549 C CA . LYS A 1 72 ? 8.232 -19.077 -7.017 1.00 50.91 72 LYS A CA 1
ATOM 550 C C . LYS A 1 72 ? 7.211 -20.209 -6.884 1.00 50.91 72 LYS A C 1
ATOM 552 O O . LYS A 1 72 ? 7.555 -21.349 -7.188 1.00 50.91 72 LYS A O 1
ATOM 557 N N . ARG A 1 73 ? 5.991 -19.895 -6.444 1.00 48.19 73 ARG A N 1
ATOM 558 C CA . ARG A 1 73 ? 4.720 -20.639 -6.502 1.00 48.19 73 ARG A CA 1
ATOM 559 C C . ARG A 1 73 ? 3.929 -20.079 -5.329 1.00 48.19 73 ARG A C 1
ATOM 561 O O . ARG A 1 73 ? 4.357 -20.275 -4.194 1.00 48.19 73 ARG A O 1
ATOM 568 N N . VAL A 1 74 ? 2.776 -19.455 -5.561 1.00 48.59 74 VAL A N 1
ATOM 569 C CA . VAL A 1 74 ? 1.814 -19.179 -4.479 1.00 48.59 74 VAL A CA 1
ATOM 570 C C . VAL A 1 74 ? 1.269 -20.540 -4.014 1.00 48.59 74 VAL A C 1
ATOM 572 O O . VAL A 1 74 ? 0.220 -21.007 -4.458 1.00 48.59 74 VAL A O 1
ATOM 575 N N . LYS A 1 75 ? 2.074 -21.271 -3.226 1.00 42.25 75 LYS A N 1
ATOM 576 C CA . LYS A 1 75 ? 1.803 -22.650 -2.785 1.00 42.25 75 LYS A CA 1
ATOM 577 C C . LYS A 1 75 ? 0.688 -22.679 -1.750 1.00 42.25 75 LYS A C 1
ATOM 579 O O . LYS A 1 75 ? 0.031 -23.705 -1.604 1.00 42.25 75 LYS A O 1
ATOM 584 N N . ARG A 1 76 ? 0.496 -21.575 -1.027 1.00 45.03 76 ARG A N 1
ATOM 585 C CA . ARG A 1 76 ? -0.446 -21.471 0.082 1.00 45.03 76 ARG A CA 1
ATOM 586 C C . ARG A 1 76 ? -1.608 -20.553 -0.300 1.00 45.03 76 ARG A C 1
ATOM 588 O O . ARG A 1 76 ? -1.370 -19.501 -0.889 1.00 45.03 76 ARG A O 1
ATOM 595 N N . PRO A 1 77 ? -2.858 -20.967 -0.038 1.00 49.59 77 PRO A N 1
ATOM 596 C CA . PRO A 1 77 ? -4.016 -20.107 -0.213 1.00 49.59 77 PRO A CA 1
ATOM 597 C C . PRO A 1 77 ? -3.870 -18.840 0.659 1.00 49.59 77 PRO A C 1
ATOM 599 O O . PRO A 1 77 ? -3.440 -18.958 1.805 1.00 49.59 77 PRO A O 1
ATOM 602 N N . PRO A 1 78 ? -4.214 -17.645 0.164 1.00 49.31 78 PRO A N 1
ATOM 603 C CA . PRO A 1 78 ? -4.085 -16.379 0.896 1.00 49.31 78 PRO A CA 1
ATOM 604 C C . PRO A 1 78 ? -4.959 -16.260 2.140 1.00 49.31 78 PRO A C 1
ATOM 606 O O . PRO A 1 78 ? -4.776 -15.334 2.915 1.00 49.31 78 PRO A O 1
ATOM 609 N N . GLN A 1 79 ? -5.861 -17.202 2.399 1.00 49.88 79 GLN A N 1
ATOM 610 C CA . GLN A 1 79 ? -6.522 -17.300 3.700 1.00 49.88 79 GLN A CA 1
ATOM 611 C C . GLN A 1 79 ? -5.506 -17.563 4.816 1.00 49.88 79 GLN A C 1
ATOM 613 O O . GLN A 1 79 ? -5.719 -17.115 5.931 1.00 49.88 79 GLN A O 1
ATOM 618 N N . LEU A 1 80 ? -4.363 -18.199 4.517 1.00 48.47 80 LEU A N 1
ATOM 619 C CA . LEU A 1 80 ? -3.235 -18.236 5.449 1.00 48.47 80 LEU A CA 1
ATOM 620 C C . LEU A 1 80 ? -2.647 -16.844 5.686 1.00 48.47 80 LEU A C 1
ATOM 622 O O . LEU A 1 80 ? -2.174 -16.613 6.778 1.00 48.47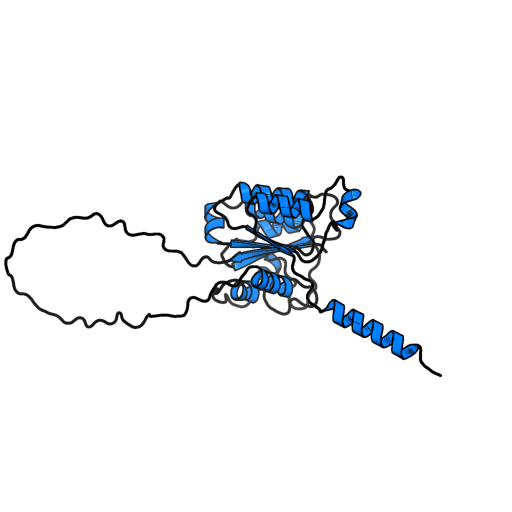 80 LEU A O 1
ATOM 626 N N . ALA A 1 81 ? -2.720 -15.904 4.738 1.00 52.34 81 ALA A N 1
ATOM 627 C CA . ALA A 1 81 ? -2.362 -14.505 4.983 1.00 52.34 81 ALA A CA 1
ATOM 628 C C . ALA A 1 81 ? -3.269 -13.895 6.033 1.00 52.34 81 ALA A C 1
ATOM 630 O O . ALA A 1 81 ? -2.780 -13.423 7.043 1.00 52.34 81 ALA A O 1
ATOM 631 N N . ALA A 1 82 ? -4.582 -13.959 5.806 1.00 51.62 82 ALA A N 1
ATOM 632 C CA . ALA A 1 82 ? -5.573 -13.401 6.711 1.00 51.62 82 ALA A CA 1
ATOM 633 C C . ALA A 1 82 ? -5.416 -13.995 8.117 1.00 51.62 82 ALA A C 1
ATOM 635 O O . ALA A 1 82 ? -5.306 -13.231 9.059 1.00 51.62 82 ALA A O 1
ATOM 636 N N . VAL A 1 83 ? -5.267 -15.323 8.220 1.00 50.53 83 VAL A N 1
ATOM 637 C CA . VAL A 1 83 ? -5.061 -16.093 9.466 1.00 50.53 83 VAL A CA 1
ATOM 638 C C . VAL A 1 83 ? -3.687 -15.854 10.116 1.00 50.53 83 VAL A C 1
ATOM 640 O O . VAL A 1 83 ? -3.547 -15.969 11.328 1.00 50.53 83 VAL A O 1
ATOM 643 N N . MET A 1 84 ? -2.637 -15.575 9.334 1.00 52.12 84 MET A N 1
ATOM 644 C CA . MET A 1 84 ? -1.286 -15.298 9.852 1.00 52.12 84 MET A CA 1
ATOM 645 C C . MET A 1 84 ? -1.060 -13.808 10.153 1.00 52.12 84 MET A C 1
ATOM 647 O O . MET A 1 84 ? -0.104 -13.474 10.852 1.00 52.12 84 MET A O 1
ATOM 651 N N . LEU A 1 85 ? -1.893 -12.918 9.605 1.00 56.16 85 LEU A N 1
ATOM 652 C CA . LEU A 1 85 ? -1.840 -11.468 9.805 1.00 56.16 85 LEU A CA 1
ATOM 653 C C . LEU A 1 85 ? -2.760 -11.015 10.946 1.00 56.16 85 LEU A C 1
ATOM 655 O O . LEU A 1 85 ? -2.373 -10.098 11.663 1.00 56.16 85 LEU A O 1
ATOM 659 N N . GLY A 1 86 ? -3.881 -11.710 11.166 1.00 52.72 86 GLY A N 1
ATOM 660 C CA . GLY A 1 86 ? -4.770 -11.591 12.325 1.00 52.72 86 GLY A CA 1
ATOM 661 C C . GLY A 1 86 ? -5.466 -12.934 12.588 1.00 52.72 86 GLY A C 1
ATOM 662 O O . GLY A 1 86 ? -5.604 -13.733 11.671 1.00 52.72 86 GLY A O 1
ATOM 663 N N . ASP A 1 87 ? -5.867 -13.236 13.825 1.00 54.06 87 ASP A N 1
ATOM 664 C CA . ASP A 1 87 ? -6.494 -14.517 14.228 1.00 54.06 87 ASP A CA 1
ATOM 665 C C . ASP A 1 87 ? -7.917 -14.711 13.624 1.00 54.06 87 ASP A C 1
ATOM 667 O O . ASP A 1 87 ? -8.897 -14.952 14.327 1.00 54.06 87 ASP A O 1
ATOM 671 N N . LEU A 1 88 ? -8.064 -14.608 12.303 1.00 53.00 88 LEU A N 1
ATOM 672 C CA . LEU A 1 88 ? -9.324 -14.801 11.600 1.00 53.00 88 LEU A CA 1
ATOM 673 C C . LEU A 1 88 ? -9.666 -16.292 11.496 1.00 53.00 88 LEU A C 1
ATOM 675 O O . LEU A 1 88 ? -8.798 -17.104 11.154 1.00 53.00 88 LEU A O 1
ATOM 679 N N . PRO A 1 89 ? -10.934 -16.688 11.710 1.00 49.12 89 PRO A N 1
ATOM 680 C CA . PRO A 1 89 ? -11.363 -18.045 11.425 1.00 49.12 89 PRO A CA 1
ATOM 681 C C . PRO A 1 89 ? -11.163 -18.332 9.936 1.00 49.12 89 PRO A C 1
ATOM 683 O O . PRO A 1 89 ? -11.524 -17.533 9.067 1.00 49.12 89 PRO A O 1
ATOM 686 N N . THR A 1 90 ? -10.588 -19.495 9.633 1.00 51.53 90 THR A N 1
ATOM 687 C CA . THR A 1 90 ? -10.425 -19.959 8.254 1.00 51.53 90 THR A CA 1
ATOM 688 C C . THR A 1 90 ? -11.803 -20.097 7.607 1.00 51.53 90 THR A C 1
ATOM 690 O O . THR A 1 90 ? -12.487 -21.107 7.763 1.00 51.53 90 THR A O 1
ATOM 693 N N . ARG A 1 91 ? -12.221 -19.095 6.819 1.00 51.72 91 ARG A N 1
ATOM 694 C CA . ARG A 1 91 ? -13.175 -19.347 5.733 1.00 51.72 91 ARG A CA 1
ATOM 695 C C . ARG A 1 91 ? -12.518 -20.414 4.849 1.00 51.72 91 ARG A C 1
ATOM 697 O O . ARG A 1 91 ? -11.299 -20.383 4.673 1.00 51.72 91 ARG A O 1
ATOM 704 N N . GLY A 1 92 ? -13.286 -21.406 4.401 1.00 54.81 92 GLY A N 1
ATOM 705 C CA . GLY A 1 92 ? -12.779 -22.601 3.716 1.00 54.81 92 GLY A CA 1
ATOM 706 C C . GLY A 1 92 ? -11.884 -22.327 2.487 1.00 54.81 92 GLY A C 1
ATOM 707 O O . GLY A 1 92 ? -11.512 -21.191 2.182 1.00 54.81 92 GLY A O 1
ATOM 708 N N . PRO A 1 93 ? -11.472 -23.366 1.742 1.00 59.75 93 PRO A N 1
ATOM 709 C CA . PRO A 1 93 ? -10.682 -23.163 0.530 1.00 59.75 93 PRO A CA 1
ATOM 710 C C . PRO A 1 93 ? -11.415 -22.228 -0.452 1.00 59.75 93 PRO A C 1
ATOM 712 O O . PRO A 1 93 ? -12.501 -22.570 -0.907 1.00 59.75 93 PRO A O 1
ATOM 715 N N . LEU A 1 94 ? -10.809 -21.077 -0.785 1.00 57.31 94 LEU A N 1
ATOM 716 C CA . LEU A 1 94 ? -11.301 -20.156 -1.808 1.00 57.31 94 LEU A CA 1
ATOM 717 C C . LEU A 1 94 ? -11.469 -20.921 -3.116 1.00 57.31 94 LEU A C 1
ATOM 719 O O . LEU A 1 94 ? -10.565 -21.643 -3.564 1.00 57.31 94 LEU A O 1
ATOM 723 N N . SER A 1 95 ? -12.615 -20.708 -3.738 1.00 68.19 95 SER A N 1
ATOM 724 C CA . SER A 1 95 ? -12.890 -21.093 -5.108 1.00 68.19 95 SER A CA 1
ATOM 725 C C . SER A 1 95 ? -11.866 -20.478 -6.072 1.00 68.19 95 SER A C 1
ATOM 727 O O . SER A 1 95 ? -11.131 -19.533 -5.760 1.00 68.19 95 SER A O 1
ATOM 729 N N . ALA A 1 96 ? -11.788 -21.032 -7.282 1.00 67.94 96 ALA A N 1
ATOM 730 C CA . ALA A 1 96 ? -10.927 -20.480 -8.324 1.00 67.94 96 ALA A CA 1
ATOM 731 C C . ALA A 1 96 ? -11.303 -19.028 -8.676 1.00 67.94 96 ALA A C 1
ATOM 733 O O . ALA A 1 96 ? -10.410 -18.238 -8.990 1.00 67.94 96 ALA A O 1
ATOM 734 N N . ASP A 1 97 ? -12.589 -18.692 -8.579 1.00 67.56 97 ASP A N 1
ATOM 735 C CA . ASP A 1 97 ? -13.126 -17.373 -8.903 1.00 67.56 97 ASP A CA 1
ATOM 736 C C . ASP A 1 97 ? -12.787 -16.347 -7.821 1.00 67.56 97 ASP A C 1
ATOM 738 O O . ASP A 1 97 ? -12.331 -15.255 -8.146 1.00 67.56 97 ASP A O 1
ATOM 742 N N . GLU A 1 98 ? -12.861 -16.717 -6.540 1.00 66.56 98 GLU A N 1
ATOM 743 C CA . GLU A 1 98 ? -12.411 -15.846 -5.447 1.00 66.56 98 GLU A CA 1
ATOM 744 C C . GLU A 1 98 ? -10.899 -15.582 -5.514 1.00 66.56 98 GLU A C 1
ATOM 746 O O . GLU A 1 98 ? -10.449 -14.449 -5.347 1.00 66.56 98 GLU A O 1
ATOM 751 N N . ARG A 1 99 ? -10.088 -16.601 -5.839 1.00 67.25 99 ARG A N 1
ATOM 752 C CA . ARG A 1 99 ? -8.640 -16.409 -6.058 1.00 67.25 99 ARG A CA 1
ATOM 753 C C . ARG A 1 99 ? -8.363 -15.447 -7.210 1.00 67.25 99 ARG A C 1
ATOM 755 O O . ARG A 1 99 ? -7.458 -14.620 -7.104 1.00 67.25 99 ARG A O 1
ATOM 762 N N . ALA A 1 100 ? -9.113 -15.575 -8.304 1.00 66.94 100 ALA A N 1
ATOM 763 C CA . ALA A 1 100 ? -8.986 -14.695 -9.457 1.00 66.94 100 ALA A CA 1
ATOM 764 C C . ALA A 1 100 ? -9.419 -13.262 -9.117 1.00 66.94 100 ALA A C 1
ATOM 766 O O . ALA A 1 100 ? -8.691 -12.333 -9.450 1.00 66.94 100 ALA A O 1
ATOM 767 N N . ALA A 1 101 ? -10.528 -13.080 -8.391 1.00 63.66 101 ALA A N 1
ATOM 768 C CA . ALA A 1 101 ? -10.998 -11.774 -7.923 1.00 63.66 101 ALA A CA 1
ATOM 769 C C . ALA A 1 101 ? -9.934 -11.053 -7.077 1.00 63.66 101 ALA A C 1
ATOM 771 O O . ALA A 1 101 ? -9.691 -9.859 -7.237 1.00 63.66 101 ALA A O 1
ATOM 772 N N . TRP A 1 102 ? -9.197 -11.798 -6.257 1.00 64.12 102 TRP A N 1
ATOM 773 C CA . TRP A 1 102 ? -8.140 -11.250 -5.404 1.00 64.12 102 TRP A CA 1
ATOM 774 C C . TRP A 1 102 ? -6.801 -11.024 -6.138 1.00 64.12 102 TRP A C 1
ATOM 776 O O . TRP A 1 102 ? -5.835 -10.564 -5.531 1.00 64.12 102 TRP A O 1
ATOM 786 N N . GLY A 1 103 ? -6.718 -11.308 -7.446 1.00 63.44 103 GLY A N 1
ATOM 787 C CA . GLY A 1 103 ? -5.516 -11.070 -8.262 1.00 63.44 103 GLY A CA 1
ATOM 788 C C . GLY A 1 103 ? -4.414 -12.113 -8.071 1.00 63.44 103 GLY A C 1
ATOM 789 O O . GLY A 1 103 ? -3.225 -11.824 -8.235 1.00 63.44 103 GLY A O 1
ATOM 790 N N . LEU A 1 104 ? -4.787 -13.331 -7.676 1.00 67.19 104 LEU A N 1
ATOM 791 C CA . LEU A 1 104 ? -3.849 -14.410 -7.387 1.00 67.19 104 LEU A CA 1
ATOM 792 C C . LEU A 1 104 ? -3.852 -15.446 -8.505 1.00 67.19 104 LEU A C 1
ATOM 794 O O . LEU A 1 104 ? -4.890 -15.711 -9.117 1.00 67.19 104 LEU A O 1
ATOM 798 N N . PRO A 1 105 ? -2.718 -16.125 -8.735 1.00 63.84 105 PRO A N 1
ATOM 799 C CA . PRO A 1 105 ? -2.684 -17.176 -9.727 1.00 63.84 105 PRO A CA 1
ATOM 800 C C . PRO A 1 105 ? -3.600 -18.334 -9.318 1.00 63.84 105 PRO A C 1
ATOM 802 O O . PRO A 1 105 ? -3.685 -18.735 -8.142 1.00 63.84 105 PRO A O 1
ATOM 805 N N . ARG A 1 106 ? -4.241 -18.934 -10.327 1.00 66.19 106 ARG A N 1
ATOM 806 C CA . ARG A 1 106 ? -4.875 -20.252 -10.198 1.00 66.19 106 ARG A CA 1
ATOM 807 C C . ARG A 1 106 ? -3.837 -21.266 -9.710 1.00 66.19 106 ARG A C 1
ATOM 809 O O . ARG A 1 106 ? -2.637 -21.093 -9.920 1.00 66.19 106 ARG A O 1
ATOM 816 N N . ARG A 1 107 ? -4.276 -22.330 -9.032 1.00 61.00 107 ARG A N 1
ATOM 817 C CA . ARG A 1 107 ? -3.363 -23.365 -8.515 1.00 61.00 107 ARG A CA 1
ATOM 818 C C . ARG A 1 107 ? -2.494 -23.913 -9.659 1.00 61.00 107 ARG A C 1
ATOM 820 O O . ARG A 1 107 ? -3.027 -24.439 -10.624 1.00 61.00 107 ARG A O 1
ATOM 827 N N . GLY A 1 108 ? -1.172 -23.774 -9.538 1.00 59.41 108 GLY A N 1
ATOM 828 C CA . GLY A 1 108 ? -0.210 -24.204 -10.565 1.00 59.41 108 GLY A CA 1
ATOM 829 C C . GLY A 1 108 ? -0.005 -23.228 -11.734 1.00 59.41 108 GLY A C 1
ATOM 830 O O . GLY A 1 108 ? 0.840 -23.498 -12.579 1.00 59.41 108 GLY A O 1
ATOM 831 N N . GLY A 1 109 ? -0.730 -22.107 -11.774 1.00 59.41 109 GLY A N 1
ATOM 832 C CA . GLY A 1 109 ? -0.559 -21.047 -12.767 1.00 59.41 109 GLY A CA 1
ATOM 833 C C . GLY A 1 109 ? 0.479 -20.000 -12.358 1.00 59.41 109 GLY A C 1
ATOM 834 O O . GLY A 1 109 ? 0.839 -19.878 -11.184 1.00 59.41 109 GLY A O 1
ATOM 835 N N . LEU A 1 110 ? 0.940 -19.226 -13.340 1.00 62.59 110 LEU A N 1
ATOM 836 C CA . LEU A 1 110 ? 1.749 -18.027 -13.126 1.00 62.59 110 LEU A CA 1
ATOM 837 C C . LEU A 1 110 ? 0.827 -16.819 -12.933 1.00 62.59 110 LEU A C 1
ATOM 839 O O . LEU A 1 110 ? -0.220 -16.727 -13.574 1.00 62.59 110 LEU A O 1
ATOM 843 N N . ALA A 1 111 ? 1.200 -15.909 -12.033 1.00 64.88 111 ALA A N 1
ATOM 844 C CA . ALA A 1 111 ? 0.520 -14.626 -11.915 1.00 64.88 111 ALA A CA 1
ATOM 845 C C . ALA A 1 111 ? 1.033 -13.742 -13.052 1.00 64.88 111 ALA A C 1
ATOM 847 O O . ALA A 1 111 ? 2.225 -13.457 -13.087 1.00 64.88 111 ALA A O 1
ATOM 848 N N . LEU A 1 112 ? 0.165 -13.369 -13.990 1.00 68.19 112 LEU A N 1
ATOM 849 C CA . LEU A 1 112 ? 0.538 -12.485 -15.090 1.00 68.19 112 LEU A CA 1
ATOM 850 C C . LEU A 1 112 ? 0.180 -11.039 -14.736 1.00 68.19 112 LEU A C 1
ATOM 852 O O . LEU A 1 112 ? -0.812 -10.821 -14.036 1.00 68.19 112 LEU A O 1
ATOM 856 N N . PRO A 1 113 ? 0.966 -10.055 -15.199 1.00 73.19 113 PRO A N 1
ATOM 857 C CA . PRO A 1 113 ? 0.586 -8.658 -15.085 1.00 73.19 113 PRO A CA 1
ATOM 858 C C . PRO A 1 113 ? -0.725 -8.393 -15.834 1.00 73.19 113 PRO A C 1
ATOM 860 O O . PRO A 1 113 ? -0.965 -8.934 -16.914 1.00 73.19 113 PRO A O 1
ATOM 863 N N . GLU A 1 114 ? -1.558 -7.536 -15.256 1.00 78.69 114 GLU A N 1
ATOM 864 C CA . GLU A 1 114 ? -2.846 -7.119 -15.808 1.00 78.69 114 GLU A CA 1
ATOM 865 C C . GLU A 1 114 ? -2.732 -5.703 -16.403 1.00 78.69 114 GLU A C 1
ATOM 867 O O . GLU A 1 114 ? -1.830 -4.933 -16.051 1.00 78.69 114 GLU A O 1
ATOM 872 N N . THR A 1 115 ? -3.643 -5.341 -17.314 1.00 85.56 115 THR A N 1
ATOM 873 C CA . THR A 1 115 ? -3.747 -3.944 -17.762 1.00 85.56 115 THR A CA 1
ATOM 874 C C . THR A 1 115 ? -4.313 -3.075 -16.632 1.00 85.56 115 THR A C 1
ATOM 876 O O . THR A 1 115 ? -5.050 -3.588 -15.783 1.00 85.56 115 THR A O 1
ATOM 879 N N . PRO A 1 116 ? -4.009 -1.764 -16.597 1.00 86.81 116 PRO A N 1
ATOM 880 C CA . PRO A 1 116 ? -4.561 -0.863 -15.586 1.00 86.81 116 PRO A CA 1
ATOM 881 C C . PRO A 1 116 ? -6.091 -0.914 -15.515 1.00 86.81 116 PRO A C 1
ATOM 883 O O . PRO A 1 116 ? -6.649 -0.961 -14.425 1.00 86.81 116 PRO A O 1
ATOM 886 N N . GLU A 1 117 ? -6.773 -1.000 -16.658 1.00 86.88 117 GLU A N 1
ATOM 887 C CA . GLU A 1 117 ? -8.236 -1.056 -16.731 1.00 86.88 117 GLU A CA 1
ATOM 888 C C . GLU A 1 117 ? -8.785 -2.343 -16.100 1.00 86.88 117 GLU A C 1
ATOM 890 O O . GLU A 1 117 ? -9.745 -2.295 -15.326 1.00 86.88 117 GLU A O 1
ATOM 895 N N . ALA A 1 118 ? -8.155 -3.489 -16.385 1.00 86.31 118 ALA A N 1
ATOM 896 C CA . ALA A 1 118 ? -8.529 -4.771 -15.795 1.00 86.31 118 ALA A CA 1
ATOM 897 C C . ALA A 1 118 ? -8.289 -4.787 -14.277 1.00 86.31 118 ALA A C 1
ATOM 899 O O . ALA A 1 118 ? -9.164 -5.222 -13.525 1.00 86.31 118 ALA A O 1
ATOM 900 N N . LEU A 1 119 ? -7.164 -4.223 -13.816 1.00 84.88 119 LEU A N 1
ATOM 901 C CA . LEU A 1 119 ? -6.877 -4.055 -12.389 1.00 84.88 119 LEU A CA 1
ATOM 902 C C . LEU A 1 119 ? -7.925 -3.184 -11.706 1.00 84.88 119 LEU A C 1
ATOM 904 O O . LEU A 1 119 ? -8.468 -3.584 -10.681 1.00 84.88 119 LEU A O 1
ATOM 908 N N . THR A 1 120 ? -8.244 -2.013 -12.261 1.00 88.31 120 THR A N 1
ATOM 909 C CA . THR A 1 120 ? -9.255 -1.117 -11.688 1.00 88.31 120 THR A CA 1
ATOM 910 C C . THR A 1 120 ? -10.611 -1.804 -11.581 1.00 88.31 120 THR A C 1
ATOM 912 O O . THR A 1 120 ? -11.252 -1.711 -10.531 1.00 88.31 120 THR A O 1
ATOM 915 N N . ALA A 1 121 ? -11.044 -2.509 -12.630 1.00 87.00 121 ALA A N 1
ATOM 916 C CA . ALA A 1 121 ? -12.310 -3.236 -12.627 1.00 87.00 121 ALA A CA 1
ATOM 917 C C . ALA A 1 121 ? -12.329 -4.324 -11.543 1.00 87.00 121 ALA A C 1
ATOM 919 O O . ALA A 1 121 ? -13.258 -4.379 -10.738 1.00 87.00 121 ALA A O 1
ATOM 920 N N . ARG A 1 122 ? -11.270 -5.138 -11.462 1.00 86.88 122 ARG A N 1
ATOM 921 C CA . ARG A 1 122 ? -11.154 -6.221 -10.480 1.00 86.88 122 ARG A CA 1
ATOM 922 C C . ARG A 1 122 ? -11.087 -5.707 -9.042 1.00 86.88 122 ARG A C 1
ATOM 924 O O . ARG A 1 122 ? -11.808 -6.205 -8.180 1.00 86.88 122 ARG A O 1
ATOM 931 N N . LEU A 1 123 ? -10.257 -4.698 -8.783 1.00 87.06 123 LEU A N 1
ATOM 932 C CA . LEU A 1 123 ? -10.158 -4.065 -7.468 1.00 87.06 123 LEU A CA 1
ATOM 933 C C . LEU A 1 123 ? -11.514 -3.492 -7.042 1.00 87.06 123 LEU A C 1
ATOM 935 O O . LEU A 1 123 ? -11.921 -3.692 -5.903 1.00 87.06 123 LEU A O 1
ATOM 939 N N . SER A 1 124 ? -12.236 -2.837 -7.956 1.00 87.12 124 SER A N 1
ATOM 940 C CA . SER A 1 124 ? -13.567 -2.272 -7.680 1.00 87.12 124 SER A CA 1
ATOM 941 C C . SER A 1 124 ? -14.624 -3.342 -7.398 1.00 87.12 124 SER A C 1
ATOM 943 O O . SER A 1 124 ? -15.505 -3.110 -6.581 1.00 87.12 124 SER A O 1
ATOM 945 N N . ALA A 1 125 ? -14.526 -4.511 -8.034 1.00 83.56 125 ALA A N 1
ATOM 946 C CA . ALA A 1 125 ? -15.434 -5.634 -7.805 1.00 83.56 125 ALA A CA 1
ATOM 947 C C . ALA A 1 125 ? -15.136 -6.419 -6.514 1.00 83.56 125 ALA A C 1
ATOM 949 O O . ALA A 1 125 ? -15.942 -7.256 -6.112 1.00 83.56 125 ALA A O 1
ATOM 950 N N . THR A 1 126 ? -13.985 -6.186 -5.875 1.00 80.50 126 THR A N 1
ATOM 951 C CA . THR A 1 126 ? -13.606 -6.901 -4.652 1.00 80.50 126 THR A CA 1
ATOM 952 C C . THR A 1 126 ? -14.189 -6.204 -3.426 1.00 80.50 126 THR A C 1
ATOM 954 O O . THR A 1 126 ? -13.926 -5.022 -3.181 1.00 80.50 126 THR A O 1
ATOM 957 N N . GLU A 1 127 ? -14.975 -6.953 -2.652 1.00 81.12 127 GLU A N 1
ATOM 958 C CA . GLU A 1 127 ? -15.507 -6.518 -1.362 1.00 81.12 127 GLU A CA 1
ATOM 959 C C . GLU A 1 127 ? -14.376 -6.369 -0.337 1.00 81.12 127 GLU A C 1
ATOM 961 O O . GLU A 1 127 ? -13.487 -7.220 -0.234 1.00 81.12 127 GLU A O 1
ATOM 966 N N . LEU A 1 128 ? -14.417 -5.277 0.426 1.00 79.44 128 LEU A N 1
ATOM 967 C CA . LEU A 1 128 ? -13.484 -5.027 1.512 1.00 79.44 128 LEU A CA 1
ATOM 968 C C . LEU A 1 128 ? -14.113 -5.454 2.835 1.00 79.44 128 LEU A C 1
ATOM 970 O O . LEU A 1 128 ? -15.054 -4.841 3.321 1.00 79.44 128 LEU A O 1
ATOM 974 N N . ALA A 1 129 ? -13.554 -6.511 3.413 1.00 76.38 129 ALA A N 1
ATOM 975 C CA . ALA A 1 129 ? -13.915 -7.042 4.719 1.00 76.38 129 ALA A CA 1
ATOM 976 C C . ALA A 1 129 ? -12.638 -7.272 5.547 1.00 76.38 129 ALA A C 1
ATOM 978 O O . ALA A 1 129 ? -11.544 -7.328 4.972 1.00 76.38 129 ALA A O 1
ATOM 979 N N . PRO A 1 130 ? -12.728 -7.414 6.880 1.00 69.81 130 PRO A N 1
ATOM 980 C CA . PRO A 1 130 ? -11.564 -7.757 7.689 1.00 69.81 130 PRO A CA 1
ATOM 981 C C . PRO A 1 130 ? -10.867 -9.022 7.163 1.00 69.81 130 PRO A C 1
ATOM 983 O O . PRO A 1 130 ? -11.521 -10.000 6.794 1.00 69.81 130 PRO A O 1
ATOM 986 N N . GLY A 1 131 ? -9.537 -8.976 7.047 1.00 67.88 131 GLY A N 1
ATOM 987 C CA . GLY A 1 131 ? -8.745 -10.033 6.411 1.00 67.88 131 GLY A CA 1
ATOM 988 C C . GLY A 1 131 ? -8.728 -10.039 4.885 1.00 67.88 131 GLY A C 1
ATOM 989 O O . GLY A 1 131 ? -8.099 -10.924 4.300 1.00 67.88 131 GLY A O 1
ATOM 990 N N . ALA A 1 132 ? -9.395 -9.091 4.220 1.00 71.44 132 ALA A N 1
ATOM 991 C CA . ALA A 1 132 ? -9.318 -8.964 2.771 1.00 71.44 132 ALA A CA 1
ATOM 992 C C . ALA A 1 132 ? -7.875 -8.699 2.328 1.00 71.44 132 ALA A C 1
ATOM 994 O O . ALA A 1 132 ? -7.157 -7.895 2.929 1.00 71.44 132 ALA A O 1
ATOM 995 N N . LEU A 1 133 ? -7.486 -9.367 1.240 1.00 75.00 133 LEU A N 1
ATOM 996 C CA . LEU A 1 133 ? -6.219 -9.164 0.552 1.00 75.00 133 LEU A CA 1
ATOM 997 C C . LEU A 1 133 ? -6.497 -8.650 -0.861 1.00 75.00 133 LEU A C 1
ATOM 999 O O . LEU A 1 133 ? -7.004 -9.396 -1.699 1.00 75.00 133 LEU A O 1
ATOM 1003 N N . LEU A 1 134 ? -6.123 -7.403 -1.148 1.00 79.88 134 LEU A N 1
ATOM 1004 C CA . LEU A 1 134 ? -6.112 -6.894 -2.520 1.00 79.88 134 LEU A CA 1
ATOM 1005 C C . LEU A 1 134 ? -4.698 -6.981 -3.068 1.00 79.88 134 LEU A C 1
ATOM 1007 O O . LEU A 1 134 ? -3.762 -6.523 -2.423 1.00 79.88 134 LEU A O 1
ATOM 1011 N N . VAL A 1 135 ? -4.535 -7.522 -4.271 1.00 81.94 135 VAL A N 1
ATOM 1012 C CA . VAL A 1 135 ? -3.245 -7.550 -4.969 1.00 81.94 135 VAL A CA 1
ATOM 1013 C C . VAL A 1 135 ? -3.381 -6.809 -6.290 1.00 81.94 135 VAL A C 1
ATOM 1015 O O . VAL A 1 135 ? -4.331 -7.049 -7.034 1.00 81.94 135 VAL A O 1
ATOM 1018 N N . ALA A 1 136 ? -2.425 -5.941 -6.606 1.00 82.50 136 ALA A N 1
ATOM 1019 C CA . ALA A 1 136 ? -2.269 -5.304 -7.907 1.00 82.50 136 ALA A CA 1
ATOM 1020 C C . ALA A 1 136 ? -0.912 -5.696 -8.505 1.00 82.50 136 ALA A C 1
ATOM 1022 O O . ALA A 1 136 ? 0.117 -5.614 -7.829 1.00 82.50 136 ALA A O 1
ATOM 1023 N N . ARG A 1 137 ? -0.923 -6.156 -9.763 1.00 82.75 137 ARG A N 1
ATOM 1024 C CA . ARG A 1 137 ? 0.275 -6.541 -10.520 1.00 82.75 137 ARG A CA 1
ATOM 1025 C C . ARG A 1 137 ? 0.270 -5.855 -11.873 1.00 82.75 137 ARG A C 1
ATOM 1027 O O . ARG A 1 137 ? -0.503 -6.233 -12.751 1.00 82.75 137 ARG A O 1
ATOM 1034 N N . THR A 1 138 ? 1.142 -4.875 -12.050 1.00 76.69 138 THR A N 1
ATOM 1035 C CA . THR A 1 138 ? 1.325 -4.209 -13.341 1.00 76.69 138 THR A CA 1
ATOM 1036 C C . THR A 1 138 ? 2.556 -4.759 -14.053 1.00 76.69 138 THR A C 1
ATOM 1038 O O . THR A 1 138 ? 3.448 -5.371 -13.448 1.00 76.69 138 THR A O 1
ATOM 1041 N N . GLY A 1 139 ? 2.571 -4.581 -15.377 1.00 71.50 139 GLY A N 1
ATOM 1042 C CA . GLY A 1 139 ? 3.683 -4.963 -16.244 1.00 71.50 139 GLY A CA 1
ATOM 1043 C C . GLY A 1 139 ? 4.953 -4.142 -15.991 1.00 71.50 139 GLY A C 1
ATOM 1044 O O . GLY A 1 139 ? 5.271 -3.759 -14.866 1.00 71.50 139 GLY A O 1
ATOM 1045 N N . SER A 1 140 ? 5.734 -3.892 -17.041 1.00 67.25 140 SER A N 1
ATOM 1046 C CA . SER A 1 140 ? 6.850 -2.939 -16.957 1.00 67.25 140 SER A CA 1
ATOM 1047 C C . SER A 1 140 ? 6.356 -1.568 -16.485 1.00 67.25 140 SER A C 1
ATOM 1049 O O . SER A 1 140 ? 5.266 -1.167 -16.891 1.00 67.25 140 SER A O 1
ATOM 1051 N N . ASP A 1 141 ? 7.169 -0.879 -15.674 1.00 67.81 141 ASP A N 1
ATOM 1052 C CA . ASP A 1 141 ? 6.883 0.426 -15.056 1.00 67.81 141 ASP A CA 1
ATOM 1053 C C . ASP A 1 141 ? 6.071 1.346 -15.994 1.00 67.81 141 ASP A C 1
ATOM 1055 O O . ASP A 1 141 ? 6.600 1.803 -17.019 1.00 67.81 141 ASP A O 1
ATOM 1059 N N . PRO A 1 142 ? 4.766 1.550 -15.722 1.00 68.88 142 PRO A N 1
ATOM 1060 C CA . PRO A 1 142 ? 3.926 2.347 -16.593 1.00 68.88 142 PRO A CA 1
ATOM 1061 C C . PRO A 1 142 ? 4.460 3.777 -16.642 1.00 68.88 142 PRO A C 1
ATOM 1063 O O . PRO A 1 142 ? 4.722 4.391 -15.611 1.00 68.88 142 PRO A O 1
ATOM 1066 N N . LYS A 1 143 ? 4.553 4.356 -17.845 1.00 77.94 143 LYS A N 1
ATOM 1067 C CA . LYS A 1 143 ? 4.918 5.778 -17.997 1.00 77.94 143 LYS A CA 1
ATOM 1068 C C . LYS A 1 143 ? 3.909 6.707 -17.313 1.00 77.94 143 LYS A C 1
ATOM 1070 O O . LYS A 1 143 ? 4.262 7.821 -16.938 1.00 77.94 143 LYS A O 1
ATOM 1075 N N . ASN A 1 144 ? 2.662 6.251 -17.185 1.00 85.12 144 ASN A N 1
ATOM 1076 C CA . ASN A 1 144 ? 1.627 6.940 -16.437 1.00 85.12 144 ASN A CA 1
ATOM 1077 C C . ASN A 1 144 ? 1.656 6.510 -14.962 1.00 85.12 144 ASN A C 1
ATOM 1079 O O . ASN A 1 144 ? 1.342 5.364 -14.642 1.00 85.12 144 ASN A O 1
ATOM 1083 N N . MET A 1 145 ? 1.967 7.450 -14.069 1.00 86.44 145 MET A N 1
ATOM 1084 C CA . MET A 1 145 ? 1.995 7.215 -12.622 1.00 86.44 145 MET A CA 1
ATOM 1085 C C . MET A 1 145 ? 0.608 6.891 -12.038 1.00 86.44 145 MET A C 1
ATOM 1087 O O . MET A 1 145 ? 0.532 6.235 -11.005 1.00 86.44 145 MET A O 1
ATOM 1091 N N . ASP A 1 146 ? -0.491 7.260 -12.711 1.00 88.19 146 ASP A N 1
ATOM 1092 C CA . ASP A 1 146 ? -1.849 6.841 -12.318 1.00 88.19 146 ASP A CA 1
ATOM 1093 C C . ASP A 1 146 ? -2.068 5.332 -12.451 1.00 88.19 146 ASP A C 1
ATOM 1095 O O . ASP A 1 146 ? -2.939 4.761 -11.801 1.00 88.19 146 ASP A O 1
ATOM 1099 N N . SER A 1 147 ? -1.273 4.678 -13.295 1.00 87.38 147 SER A N 1
ATOM 1100 C CA . SER A 1 147 ? -1.355 3.244 -13.552 1.00 87.38 147 SER A CA 1
ATOM 1101 C C . SER A 1 147 ? -0.414 2.427 -12.666 1.00 87.38 147 SER A C 1
ATOM 1103 O O . SER A 1 147 ? -0.307 1.217 -12.855 1.00 87.38 147 SER A O 1
ATOM 1105 N N . HIS A 1 148 ? 0.305 3.058 -11.732 1.00 89.88 148 HIS A N 1
ATOM 1106 C CA . HIS A 1 148 ? 1.131 2.352 -10.749 1.00 89.88 148 HIS A CA 1
ATOM 1107 C C . HIS A 1 148 ? 0.248 1.540 -9.794 1.00 89.88 148 HIS A C 1
ATOM 1109 O O . HIS A 1 148 ? -0.879 1.928 -9.487 1.00 89.88 148 HIS A O 1
ATOM 1115 N N . CYS A 1 149 ? 0.751 0.401 -9.311 1.00 88.88 149 CYS A N 1
ATOM 1116 C CA . CYS A 1 149 ? -0.032 -0.502 -8.459 1.00 88.88 149 CYS A CA 1
ATOM 1117 C C . CYS A 1 149 ? -0.512 0.195 -7.177 1.00 88.88 149 CYS A C 1
ATOM 1119 O O . CYS A 1 149 ? -1.659 0.028 -6.766 1.00 88.88 149 CYS A O 1
ATOM 1121 N N . GLU A 1 150 ? 0.358 0.999 -6.571 1.00 91.19 150 GLU A N 1
ATOM 1122 C CA . GLU A 1 150 ? 0.085 1.795 -5.379 1.00 91.19 150 GLU A CA 1
ATOM 1123 C C . GLU A 1 150 ? -1.021 2.820 -5.643 1.00 91.19 150 GLU A C 1
ATOM 1125 O O . GLU A 1 150 ? -1.953 2.939 -4.852 1.00 91.19 150 GLU A O 1
ATOM 1130 N N . ALA A 1 151 ? -0.951 3.524 -6.777 1.00 92.62 151 ALA A N 1
ATOM 1131 C CA . ALA A 1 151 ? -1.951 4.515 -7.161 1.00 92.62 151 ALA A CA 1
ATOM 1132 C C . ALA A 1 151 ? -3.339 3.880 -7.331 1.00 92.62 151 ALA A C 1
ATOM 1134 O O . ALA A 1 151 ? -4.316 4.394 -6.790 1.00 92.62 151 ALA A O 1
ATOM 1135 N N . LEU A 1 152 ? -3.416 2.736 -8.018 1.00 92.06 152 LEU A N 1
ATOM 1136 C CA . LEU A 1 152 ? -4.668 2.008 -8.237 1.00 92.06 152 LEU A CA 1
ATOM 1137 C C . LEU A 1 152 ? -5.280 1.484 -6.927 1.00 92.06 152 LEU A C 1
ATOM 1139 O O . LEU A 1 152 ? -6.497 1.545 -6.748 1.00 92.06 152 LEU A O 1
ATOM 1143 N N . LEU A 1 153 ? -4.453 0.990 -6.001 1.00 91.31 153 LEU A N 1
ATOM 1144 C CA . LEU A 1 153 ? -4.917 0.514 -4.695 1.00 91.31 153 LEU A CA 1
ATOM 1145 C C . LEU A 1 153 ? -5.408 1.656 -3.801 1.00 91.31 153 LEU A C 1
ATOM 1147 O O . LEU A 1 153 ? -6.476 1.537 -3.206 1.00 91.31 153 LEU A O 1
ATOM 1151 N N . ILE A 1 154 ? -4.676 2.772 -3.727 1.00 94.31 154 ILE A N 1
ATOM 1152 C CA . ILE A 1 154 ? -5.105 3.940 -2.944 1.00 94.31 154 ILE A CA 1
ATOM 1153 C C . ILE A 1 154 ? -6.403 4.524 -3.502 1.00 94.31 154 ILE A C 1
ATOM 1155 O O . ILE A 1 154 ? -7.315 4.825 -2.736 1.00 94.31 154 ILE A O 1
ATOM 1159 N N . GLU A 1 155 ? -6.533 4.617 -4.824 1.00 93.38 155 GLU A N 1
ATOM 1160 C CA . GLU A 1 155 ? -7.768 5.073 -5.465 1.00 93.38 155 GLU A CA 1
ATOM 1161 C C . GLU A 1 155 ? -8.954 4.152 -5.141 1.00 93.38 155 GLU A C 1
ATOM 1163 O O . GLU A 1 155 ? -10.056 4.620 -4.857 1.00 93.38 155 GLU A O 1
ATOM 1168 N N . ARG A 1 156 ? -8.734 2.831 -5.096 1.00 92.31 156 ARG A N 1
ATOM 1169 C CA . ARG A 1 156 ? -9.758 1.881 -4.647 1.00 92.31 156 ARG A CA 1
ATOM 1170 C C . ARG A 1 156 ? -10.161 2.119 -3.189 1.00 92.31 156 ARG A C 1
ATOM 1172 O O . ARG A 1 156 ? -11.357 2.084 -2.902 1.00 92.31 156 ARG A O 1
ATOM 1179 N N . LEU A 1 157 ? -9.202 2.343 -2.290 1.00 92.19 157 LEU A N 1
ATOM 1180 C CA . LEU A 1 157 ? -9.461 2.572 -0.862 1.00 92.19 157 LEU A CA 1
ATOM 1181 C C . LEU A 1 157 ? -10.167 3.909 -0.605 1.00 92.19 157 LEU A C 1
ATOM 1183 O O . LEU A 1 157 ? -11.035 3.981 0.257 1.00 92.19 157 LEU A O 1
ATOM 1187 N N . ARG A 1 158 ? -9.857 4.957 -1.376 1.00 94.31 158 ARG A N 1
ATOM 1188 C CA . ARG A 1 158 ? -10.513 6.274 -1.267 1.00 94.31 158 ARG A CA 1
ATOM 1189 C C . ARG A 1 158 ? -12.020 6.229 -1.495 1.00 94.31 158 ARG A C 1
ATOM 1191 O O . ARG A 1 158 ? -12.737 7.049 -0.927 1.00 94.31 158 ARG A O 1
ATOM 1198 N N . ARG A 1 159 ? -12.494 5.274 -2.298 1.00 92.75 159 ARG A N 1
ATOM 1199 C CA . ARG A 1 159 ? -13.924 5.076 -2.583 1.00 92.75 159 ARG A CA 1
ATOM 1200 C C . ARG A 1 159 ? -14.694 4.478 -1.411 1.00 92.75 159 ARG A C 1
ATOM 1202 O O . ARG A 1 159 ? -15.918 4.534 -1.426 1.00 92.75 159 ARG A O 1
ATOM 1209 N N . GLU A 1 160 ? -14.003 3.924 -0.416 1.00 91.94 160 GLU A N 1
ATOM 1210 C CA . GLU A 1 160 ? -14.654 3.411 0.783 1.00 91.94 160 GLU A CA 1
ATOM 1211 C C . GLU A 1 160 ? -14.978 4.532 1.778 1.00 91.94 160 GLU A C 1
ATOM 1213 O O . GLU A 1 160 ? -14.149 5.435 2.016 1.00 91.94 160 GLU A O 1
ATOM 1218 N N . PRO A 1 161 ? -16.156 4.460 2.423 1.00 90.69 161 PRO A N 1
ATOM 1219 C CA . PRO A 1 161 ? -16.497 5.383 3.487 1.00 90.69 161 PRO A CA 1
ATOM 1220 C C . PRO A 1 161 ? -15.499 5.238 4.655 1.00 90.69 161 PRO A C 1
ATOM 1222 O O . PRO A 1 161 ? -14.989 4.139 4.909 1.00 90.69 161 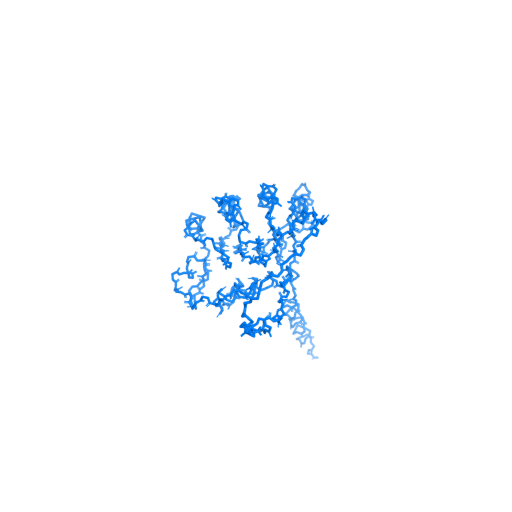PRO A O 1
ATOM 1225 N N . PRO A 1 162 ? -15.167 6.336 5.363 1.00 88.00 162 PRO A N 1
ATOM 1226 C CA . PRO A 1 162 ? -14.263 6.307 6.515 1.00 88.00 162 PRO A CA 1
ATOM 1227 C C . PRO A 1 162 ? -14.609 5.243 7.548 1.00 88.00 162 PRO A C 1
ATOM 1229 O O . PRO A 1 162 ? -13.711 4.583 8.063 1.00 88.00 162 PRO A O 1
ATOM 1232 N N . GLU A 1 163 ? -15.894 5.047 7.812 1.00 88.44 163 GLU A N 1
ATOM 1233 C CA . GLU A 1 163 ? -16.408 4.121 8.811 1.00 88.44 163 GLU A CA 1
ATOM 1234 C C . GLU A 1 163 ? -16.055 2.672 8.459 1.00 88.44 163 GLU A C 1
ATOM 1236 O O . GLU A 1 163 ? -15.497 1.968 9.299 1.00 88.44 163 GLU A O 1
ATOM 1241 N N . ALA A 1 164 ? -16.260 2.265 7.200 1.00 87.00 164 ALA A N 1
ATOM 1242 C CA . ALA A 1 164 ? -15.942 0.913 6.740 1.00 87.00 164 ALA A CA 1
ATOM 1243 C C . ALA A 1 164 ? -14.446 0.607 6.878 1.00 87.00 164 ALA A C 1
ATOM 1245 O O . ALA A 1 164 ? -14.064 -0.449 7.370 1.00 87.00 164 ALA A O 1
ATOM 1246 N N . LEU A 1 165 ? -13.571 1.555 6.524 1.00 87.44 165 LEU A N 1
ATOM 1247 C CA . LEU A 1 165 ? -12.125 1.353 6.665 1.00 87.44 165 LEU A CA 1
ATOM 1248 C C . LEU A 1 165 ? -11.668 1.278 8.127 1.00 87.44 165 LEU A C 1
ATOM 1250 O O . LEU A 1 165 ? -10.665 0.631 8.421 1.00 87.44 165 LEU A O 1
ATOM 1254 N N . LEU A 1 166 ? -12.371 1.927 9.058 1.00 85.62 166 LEU A N 1
ATOM 1255 C CA . LEU A 1 166 ? -12.029 1.846 10.479 1.00 85.62 166 LEU A CA 1
ATOM 1256 C C . LEU A 1 166 ? -12.330 0.465 11.067 1.00 85.62 166 LEU A C 1
ATOM 1258 O O . LEU A 1 166 ? -11.568 0.008 11.926 1.00 85.62 166 LEU A O 1
ATOM 1262 N N . GLU A 1 167 ? -13.384 -0.199 10.588 1.00 83.62 167 GLU A N 1
ATOM 1263 C CA . GLU A 1 167 ? -13.726 -1.582 10.947 1.00 83.62 167 GLU A CA 1
ATOM 1264 C C . GLU A 1 167 ? -12.648 -2.572 10.489 1.00 83.62 167 GLU A C 1
ATOM 1266 O O . GLU A 1 167 ? -12.363 -3.542 11.188 1.00 83.62 167 GLU A O 1
ATOM 1271 N N . LEU A 1 168 ? -11.965 -2.268 9.378 1.00 77.69 168 LEU A N 1
ATOM 1272 C CA . LEU A 1 168 ? -10.838 -3.048 8.854 1.00 77.69 168 LEU A CA 1
ATOM 1273 C C . LEU A 1 168 ? -9.553 -2.941 9.685 1.00 77.69 168 LEU A C 1
ATOM 1275 O O . LEU A 1 168 ? -8.598 -3.650 9.392 1.00 77.69 168 LEU A O 1
ATOM 1279 N N . GLY A 1 169 ? -9.497 -2.041 10.669 1.00 82.06 169 GLY A N 1
ATOM 1280 C CA . GLY A 1 169 ? -8.354 -1.892 11.562 1.00 82.06 169 GLY A CA 1
ATOM 1281 C C . GLY A 1 169 ? -7.132 -1.219 10.952 1.00 82.06 169 GLY A C 1
ATOM 1282 O O . GLY A 1 169 ? -7.185 -0.024 10.649 1.00 82.06 169 GLY A O 1
ATOM 1283 N N . ALA A 1 170 ? -5.997 -1.920 10.928 1.00 85.31 170 ALA A N 1
ATOM 1284 C CA . ALA A 1 170 ? -4.766 -1.395 10.342 1.00 85.31 170 ALA A CA 1
ATOM 1285 C C . ALA A 1 170 ? -4.675 -1.809 8.873 1.00 85.31 170 ALA A C 1
ATOM 1287 O O . ALA A 1 170 ? -4.904 -2.968 8.530 1.00 85.31 170 ALA A O 1
ATOM 1288 N N . LEU A 1 171 ? -4.316 -0.858 8.016 1.00 88.56 171 LEU A N 1
ATOM 1289 C CA . LEU A 1 171 ? -4.110 -1.094 6.597 1.00 88.56 171 LEU A CA 1
ATOM 1290 C C . LEU A 1 171 ? -2.627 -1.330 6.342 1.00 88.56 171 LEU A C 1
ATOM 1292 O O . LEU A 1 171 ? -1.829 -0.402 6.470 1.00 88.56 171 LEU A O 1
ATOM 1296 N N . LEU A 1 172 ? -2.263 -2.552 5.963 1.00 90.00 172 LEU A N 1
ATOM 1297 C CA . LEU A 1 172 ? -0.894 -2.889 5.590 1.00 90.00 172 LEU A CA 1
ATOM 1298 C C . LEU A 1 172 ? -0.747 -2.899 4.071 1.00 90.00 172 LEU A C 1
ATOM 1300 O O . LEU A 1 172 ? -1.296 -3.772 3.400 1.00 90.00 172 LEU A O 1
ATOM 1304 N N . LEU A 1 173 ? 0.041 -1.965 3.545 1.00 91.88 173 LEU A N 1
ATOM 1305 C CA . LEU A 1 173 ? 0.514 -1.972 2.168 1.00 91.88 173 LEU A CA 1
ATOM 1306 C C . LEU A 1 173 ? 1.885 -2.647 2.091 1.00 91.88 173 LEU A C 1
ATOM 1308 O O . LEU A 1 173 ? 2.806 -2.297 2.824 1.00 91.88 173 LEU A O 1
ATOM 1312 N N . TYR A 1 174 ? 2.050 -3.578 1.163 1.00 90.44 174 TYR A N 1
ATOM 1313 C CA . TYR A 1 174 ? 3.353 -4.111 0.776 1.00 90.44 174 TYR A CA 1
ATOM 1314 C C . TYR A 1 174 ? 3.632 -3.751 -0.678 1.00 90.44 174 TYR A C 1
ATOM 1316 O O . TYR A 1 174 ? 2.773 -3.987 -1.524 1.00 90.44 174 TYR A O 1
ATOM 1324 N N . SER A 1 175 ? 4.816 -3.223 -0.982 1.00 89.81 175 SER A N 1
ATOM 1325 C CA . SER A 1 175 ? 5.289 -3.037 -2.358 1.00 89.81 175 SER A CA 1
ATOM 1326 C C . SER A 1 175 ? 6.667 -3.660 -2.565 1.00 89.81 175 SER A C 1
ATOM 1328 O O . SER A 1 175 ? 7.519 -3.669 -1.678 1.00 89.81 175 SER A O 1
ATOM 1330 N N . PHE A 1 176 ? 6.920 -4.208 -3.751 1.00 86.94 176 PHE A N 1
ATOM 1331 C CA . PHE A 1 176 ? 8.236 -4.769 -4.058 1.00 86.94 176 PHE A CA 1
ATOM 1332 C C . PHE A 1 176 ? 9.328 -3.689 -4.136 1.00 86.94 176 PHE A C 1
ATOM 1334 O O . PHE A 1 176 ? 10.447 -3.905 -3.667 1.00 86.94 176 PHE A O 1
ATOM 1341 N N . LEU A 1 177 ? 9.003 -2.523 -4.698 1.00 88.94 177 LEU A N 1
ATOM 1342 C CA . LEU A 1 177 ? 9.881 -1.353 -4.737 1.00 88.94 177 LEU A CA 1
ATOM 1343 C C . LEU A 1 177 ? 9.364 -0.290 -3.762 1.00 88.94 177 LEU A C 1
ATOM 1345 O O . LEU A 1 177 ? 8.176 -0.241 -3.458 1.00 88.94 177 LEU A O 1
ATOM 1349 N N . CYS A 1 178 ? 10.245 0.587 -3.290 1.00 92.12 178 CYS A N 1
ATOM 1350 C CA . CYS A 1 178 ? 9.832 1.805 -2.605 1.00 92.12 178 CYS A CA 1
ATOM 1351 C C . CYS A 1 178 ? 8.863 2.589 -3.514 1.00 92.12 178 CYS A C 1
ATOM 1353 O O . CYS A 1 178 ? 9.178 2.764 -4.697 1.00 92.12 178 CYS A O 1
ATOM 1355 N N . PRO A 1 179 ? 7.708 3.069 -3.010 1.00 93.06 179 PRO A N 1
ATOM 1356 C CA . PRO A 1 179 ? 6.797 3.868 -3.815 1.00 93.06 179 PRO A CA 1
ATOM 1357 C C . PRO A 1 179 ? 7.518 5.065 -4.434 1.00 93.06 179 PRO A C 1
ATOM 1359 O O . PRO A 1 179 ? 8.242 5.796 -3.751 1.00 93.06 179 PRO A O 1
ATOM 1362 N N . CYS A 1 180 ? 7.294 5.290 -5.729 1.00 92.12 180 CYS A N 1
ATOM 1363 C CA . CYS A 1 180 ? 7.820 6.472 -6.399 1.00 92.12 180 CYS A CA 1
ATOM 1364 C C . CYS A 1 180 ? 7.268 7.757 -5.740 1.00 92.12 180 CYS A C 1
ATOM 1366 O O . CYS A 1 180 ? 6.237 7.706 -5.065 1.00 92.12 180 CYS A O 1
ATOM 1368 N N . PRO A 1 181 ? 7.878 8.933 -5.968 1.00 92.62 181 PRO A N 1
ATOM 1369 C CA . PRO A 1 181 ? 7.477 10.176 -5.299 1.00 92.62 181 PRO A CA 1
ATOM 1370 C C . PRO A 1 181 ? 5.990 10.522 -5.460 1.00 92.62 181 PRO A C 1
ATOM 1372 O O . PRO A 1 181 ? 5.356 10.989 -4.517 1.00 92.62 181 PRO A O 1
ATOM 1375 N N . SER A 1 182 ? 5.412 10.252 -6.637 1.00 93.44 182 SER A N 1
ATOM 1376 C CA . SER A 1 182 ? 3.984 10.480 -6.883 1.00 93.44 182 SER A CA 1
ATOM 1377 C C . SER A 1 182 ? 3.103 9.520 -6.079 1.00 93.44 182 SER A C 1
ATOM 1379 O O . SER A 1 182 ? 2.153 9.960 -5.432 1.00 93.44 182 SER A O 1
ATOM 1381 N N . CYS A 1 183 ? 3.439 8.227 -6.054 1.00 94.94 183 CYS A N 1
ATOM 1382 C CA . CYS A 1 183 ? 2.704 7.232 -5.273 1.00 94.94 183 CYS A CA 1
ATOM 1383 C C . CYS A 1 183 ? 2.838 7.473 -3.765 1.00 94.94 183 CYS A C 1
ATOM 1385 O O . CYS A 1 183 ? 1.839 7.434 -3.052 1.00 94.94 183 CYS A O 1
ATOM 1387 N N . ALA A 1 184 ? 4.040 7.795 -3.283 1.00 96.25 184 ALA A N 1
ATOM 1388 C CA . ALA A 1 184 ? 4.280 8.164 -1.890 1.00 96.25 184 ALA A CA 1
ATOM 1389 C C . ALA A 1 184 ? 3.450 9.388 -1.473 1.00 96.25 184 ALA A C 1
ATOM 1391 O O . ALA A 1 184 ? 2.866 9.387 -0.393 1.00 96.25 184 ALA A O 1
ATOM 1392 N N . GLY A 1 185 ? 3.339 10.395 -2.349 1.00 96.50 185 GLY A N 1
ATOM 1393 C CA . GLY A 1 185 ? 2.476 11.557 -2.135 1.00 96.50 185 GLY A CA 1
ATOM 1394 C C . GLY A 1 185 ? 1.000 11.183 -1.974 1.00 96.50 185 GLY A C 1
ATOM 1395 O O . GLY A 1 185 ? 0.364 11.637 -1.030 1.00 96.50 185 GLY A O 1
ATOM 1396 N N . ARG A 1 186 ? 0.470 10.295 -2.827 1.00 97.31 186 ARG A N 1
ATOM 1397 C CA . ARG A 1 186 ? -0.924 9.814 -2.724 1.00 97.31 186 ARG A CA 1
ATOM 1398 C C . ARG A 1 186 ? -1.181 9.028 -1.444 1.00 97.31 186 ARG A C 1
ATOM 1400 O O . ARG A 1 186 ? -2.225 9.196 -0.826 1.00 97.31 186 ARG A O 1
ATOM 1407 N N . ILE A 1 187 ? -0.236 8.176 -1.047 1.00 97.19 187 ILE A N 1
ATOM 1408 C CA . ILE A 1 187 ? -0.324 7.407 0.201 1.00 97.19 187 ILE A CA 1
ATOM 1409 C C . ILE A 1 187 ? -0.325 8.360 1.404 1.00 97.19 187 ILE A C 1
ATOM 1411 O O . ILE A 1 187 ? -1.138 8.202 2.312 1.00 97.19 187 ILE A O 1
ATOM 1415 N N . ALA A 1 188 ? 0.561 9.360 1.397 1.00 97.62 188 ALA A N 1
ATOM 1416 C CA . ALA A 1 188 ? 0.638 10.376 2.440 1.00 97.62 188 ALA A CA 1
ATOM 1417 C C . ALA A 1 188 ? -0.656 11.203 2.528 1.00 97.62 188 ALA A C 1
ATOM 1419 O O . ALA A 1 188 ? -1.202 11.372 3.612 1.00 97.62 188 ALA A O 1
ATOM 1420 N N . GLU A 1 189 ? -1.180 11.671 1.395 1.00 97.81 189 GLU A N 1
ATOM 1421 C CA . GLU A 1 189 ? -2.442 12.415 1.331 1.00 97.81 189 GLU A CA 1
ATOM 1422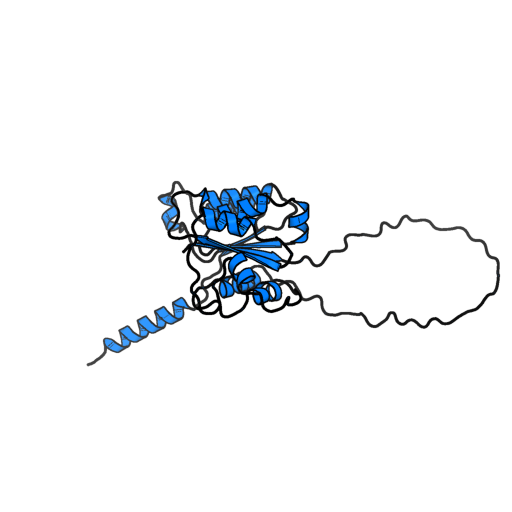 C C . GLU A 1 189 ? -3.613 11.577 1.861 1.00 97.81 189 GLU A C 1
ATOM 1424 O O . GLU A 1 189 ? -4.339 12.031 2.739 1.00 97.81 189 GLU A O 1
ATOM 1429 N N . PHE A 1 190 ? -3.740 10.320 1.422 1.00 96.81 190 PHE A N 1
ATOM 1430 C CA . PHE A 1 190 ? -4.764 9.399 1.921 1.00 96.81 190 PHE A CA 1
ATOM 1431 C C . PHE A 1 190 ? -4.691 9.191 3.444 1.00 96.81 190 PHE A C 1
ATOM 1433 O O . PHE A 1 190 ? -5.720 9.192 4.119 1.00 96.81 190 PHE A O 1
ATOM 1440 N N . ALA A 1 191 ? -3.487 9.034 4.003 1.00 96.12 191 ALA A N 1
ATOM 1441 C CA . ALA A 1 191 ? -3.306 8.899 5.448 1.00 96.12 191 ALA A CA 1
ATOM 1442 C C . ALA A 1 191 ? -3.667 10.193 6.201 1.00 96.12 191 ALA A C 1
ATOM 1444 O O . ALA A 1 191 ? -4.335 10.140 7.233 1.00 96.12 191 ALA A O 1
ATOM 1445 N N . ALA A 1 192 ? -3.292 11.355 5.659 1.00 95.69 192 ALA A N 1
ATOM 1446 C CA . ALA A 1 192 ? -3.607 12.656 6.243 1.00 95.69 192 ALA A CA 1
ATOM 1447 C C . ALA A 1 192 ? -5.116 12.968 6.225 1.00 95.69 192 ALA A C 1
ATOM 1449 O O . ALA A 1 192 ? -5.636 13.545 7.179 1.00 95.69 192 ALA A O 1
ATOM 1450 N N . GLU A 1 193 ? -5.832 12.551 5.177 1.00 95.44 193 GLU A N 1
ATOM 1451 C CA . GLU A 1 193 ? -7.295 12.666 5.058 1.00 95.44 193 GLU A CA 1
ATOM 1452 C C . GLU A 1 193 ? -8.048 11.764 6.051 1.00 95.44 193 GLU A C 1
ATOM 1454 O O . GLU A 1 193 ? -9.218 12.006 6.356 1.00 95.44 193 GLU A O 1
ATOM 1459 N N . ARG A 1 194 ? -7.398 10.707 6.556 1.00 93.19 194 ARG A N 1
ATOM 1460 C CA . ARG A 1 194 ? -8.000 9.674 7.411 1.00 93.19 194 ARG A CA 1
ATOM 1461 C C . ARG A 1 194 ? -7.164 9.465 8.687 1.00 93.19 194 ARG A C 1
ATOM 1463 O O . ARG A 1 194 ? -6.694 8.356 8.929 1.00 93.19 194 ARG A O 1
ATOM 1470 N N . PRO A 1 195 ? -7.013 10.473 9.567 1.00 91.56 195 PRO A N 1
ATOM 1471 C CA . PRO A 1 195 ? -6.083 10.413 10.704 1.00 91.56 195 PRO A CA 1
ATOM 1472 C C . PRO A 1 195 ? -6.433 9.352 11.764 1.00 91.56 195 PRO A C 1
ATOM 1474 O O . PRO A 1 195 ? -5.596 8.985 12.585 1.00 91.56 195 PRO A O 1
ATOM 1477 N N . SER A 1 196 ? -7.673 8.855 11.775 1.00 90.81 196 SER A N 1
ATOM 1478 C CA . SER A 1 196 ? -8.127 7.759 12.642 1.00 90.81 196 SER A CA 1
ATOM 1479 C C . SER A 1 196 ? -7.773 6.364 12.105 1.00 90.81 196 SER A C 1
ATOM 1481 O O . SER A 1 196 ? -7.934 5.368 12.820 1.00 90.81 196 SER A O 1
ATOM 1483 N N . LEU A 1 197 ? -7.307 6.280 10.858 1.00 90.62 197 LEU A N 1
ATOM 1484 C CA . LEU A 1 197 ? -6.920 5.054 10.179 1.00 90.62 197 LEU A CA 1
ATOM 1485 C C . LEU A 1 197 ? -5.416 4.828 10.331 1.00 90.62 197 LEU A C 1
ATOM 1487 O O . LEU A 1 197 ? -4.601 5.698 10.034 1.00 90.62 197 LEU A O 1
ATOM 1491 N N . ARG A 1 198 ? -5.028 3.631 10.773 1.00 91.69 198 ARG A N 1
ATOM 1492 C CA . ARG A 1 198 ? -3.615 3.258 10.863 1.00 91.69 198 ARG A CA 1
ATOM 1493 C C . ARG A 1 198 ? -3.159 2.729 9.511 1.00 91.69 198 ARG A C 1
ATOM 1495 O O . ARG A 1 198 ? -3.535 1.621 9.142 1.00 91.69 198 ARG A O 1
ATOM 1502 N N . VAL A 1 199 ? -2.341 3.503 8.807 1.00 94.12 199 VAL A N 1
ATOM 1503 C CA . VAL A 1 199 ? -1.740 3.100 7.530 1.00 94.12 199 VAL A CA 1
ATOM 1504 C C . VAL A 1 199 ? -0.291 2.684 7.759 1.00 94.12 199 VAL A C 1
ATOM 1506 O O . VAL A 1 199 ? 0.503 3.413 8.356 1.00 94.12 199 VAL A O 1
ATOM 1509 N N . GLU A 1 200 ? 0.060 1.503 7.276 1.00 94.62 200 GLU A N 1
ATOM 1510 C CA . GLU A 1 200 ? 1.401 0.945 7.344 1.00 94.62 200 GLU A CA 1
ATOM 1511 C C . GLU A 1 200 ? 1.877 0.573 5.951 1.00 94.62 200 GLU A C 1
ATOM 1513 O O . GLU A 1 200 ? 1.107 0.083 5.129 1.00 94.62 200 GLU A O 1
ATOM 1518 N N . LEU A 1 201 ? 3.160 0.775 5.691 1.00 95.06 201 LEU A N 1
ATOM 1519 C CA . LEU A 1 201 ? 3.778 0.433 4.427 1.00 95.06 201 LEU A CA 1
ATOM 1520 C C . LEU A 1 201 ? 5.078 -0.324 4.662 1.00 95.06 201 LEU A C 1
ATOM 1522 O O . LEU A 1 201 ? 5.959 0.134 5.389 1.00 95.06 201 LEU A O 1
ATOM 1526 N N . ALA A 1 202 ? 5.217 -1.458 3.991 1.00 93.56 202 ALA A N 1
ATOM 1527 C CA . ALA A 1 202 ? 6.462 -2.188 3.876 1.00 93.56 202 ALA A CA 1
ATOM 1528 C C . ALA A 1 202 ? 6.927 -2.221 2.417 1.00 93.56 202 ALA A C 1
ATOM 1530 O O . ALA A 1 202 ? 6.120 -2.437 1.513 1.00 93.56 202 ALA A O 1
ATOM 1531 N N . TYR A 1 203 ? 8.224 -2.044 2.178 1.00 92.25 203 TYR A N 1
ATOM 1532 C CA . TYR A 1 203 ? 8.808 -2.253 0.853 1.00 92.25 203 TYR A CA 1
ATOM 1533 C C . TYR A 1 203 ? 10.096 -3.069 0.906 1.00 92.25 203 TYR A C 1
ATOM 1535 O O . TYR A 1 203 ? 10.787 -3.058 1.919 1.00 92.25 203 TYR A O 1
ATOM 1543 N N . GLN A 1 204 ? 10.427 -3.786 -0.170 1.00 89.06 204 GLN A N 1
ATOM 1544 C CA . GLN A 1 204 ? 11.611 -4.657 -0.194 1.00 89.06 204 GLN A CA 1
ATOM 1545 C C . GLN A 1 204 ? 12.850 -3.981 -0.794 1.00 89.06 204 GLN A C 1
ATOM 1547 O O . GLN A 1 204 ? 13.942 -4.069 -0.240 1.00 89.06 204 GLN A O 1
ATOM 1552 N N . ARG A 1 205 ? 12.717 -3.327 -1.951 1.00 87.62 205 ARG A N 1
ATOM 1553 C CA . ARG A 1 205 ? 13.858 -2.783 -2.702 1.00 87.62 205 ARG A CA 1
ATOM 1554 C C . ARG A 1 205 ? 13.747 -1.283 -2.903 1.00 87.62 205 ARG A C 1
ATOM 1556 O O . ARG A 1 205 ? 12.656 -0.726 -2.943 1.00 87.62 205 ARG A O 1
ATOM 1563 N N . HIS A 1 206 ? 14.890 -0.645 -3.106 1.00 88.31 206 HIS A N 1
ATOM 1564 C CA . HIS A 1 206 ? 14.940 0.755 -3.503 1.00 88.31 206 HIS A CA 1
ATOM 1565 C C . HIS A 1 206 ? 14.385 0.973 -4.917 1.00 88.31 206 HIS A C 1
ATOM 1567 O O . HIS A 1 206 ? 14.642 0.164 -5.812 1.00 88.31 206 HIS A O 1
ATOM 1573 N N . PHE A 1 207 ? 13.665 2.078 -5.118 1.00 86.31 207 PHE A N 1
ATOM 1574 C CA . PHE A 1 207 ? 13.272 2.565 -6.444 1.00 86.31 207 PHE A CA 1
ATOM 1575 C C . PHE A 1 207 ? 14.269 3.617 -6.937 1.00 86.31 207 PHE A C 1
ATOM 1577 O O . PHE A 1 207 ? 14.831 3.485 -8.024 1.00 86.31 207 PHE A O 1
ATOM 1584 N N . ILE A 1 208 ? 14.560 4.621 -6.105 1.00 84.00 208 ILE A N 1
ATOM 1585 C CA . ILE A 1 208 ? 15.620 5.612 -6.310 1.00 84.00 208 ILE A CA 1
ATOM 1586 C C . ILE A 1 208 ? 16.620 5.485 -5.153 1.00 84.00 208 ILE A C 1
ATOM 1588 O O . ILE A 1 208 ? 16.420 6.090 -4.091 1.00 84.00 208 ILE A O 1
ATOM 1592 N N . PRO A 1 209 ? 17.727 4.742 -5.358 1.00 75.62 209 PRO A N 1
ATOM 1593 C CA . PRO A 1 209 ? 18.767 4.602 -4.350 1.00 75.62 209 PRO A CA 1
ATOM 1594 C C . PRO A 1 209 ? 19.297 5.975 -3.907 1.00 75.62 209 PRO A C 1
ATOM 1596 O O . PRO A 1 209 ? 19.411 6.875 -4.746 1.00 75.62 209 PRO A O 1
ATOM 1599 N N . PRO A 1 210 ? 19.716 6.148 -2.640 1.00 73.00 210 PRO A N 1
ATOM 1600 C CA . PRO A 1 210 ? 20.235 7.426 -2.142 1.00 73.00 210 PRO A CA 1
ATOM 1601 C C . PRO A 1 210 ? 21.365 8.015 -3.002 1.00 73.00 210 PRO A C 1
ATOM 1603 O O . PRO A 1 210 ? 21.390 9.214 -3.268 1.00 73.00 210 PRO A O 1
ATOM 1606 N N . ALA A 1 211 ? 22.254 7.168 -3.531 1.00 75.44 211 ALA A N 1
ATOM 1607 C CA . ALA A 1 211 ? 23.349 7.587 -4.410 1.00 75.44 211 ALA A CA 1
ATOM 1608 C C . ALA A 1 211 ? 22.878 8.229 -5.735 1.00 75.44 211 ALA A C 1
ATOM 1610 O O . ALA A 1 211 ? 23.608 9.020 -6.338 1.00 75.44 211 ALA A O 1
ATOM 1611 N N . ALA A 1 212 ? 21.659 7.911 -6.182 1.00 76.75 212 ALA A N 1
ATOM 1612 C CA . ALA A 1 212 ? 21.056 8.442 -7.400 1.00 76.75 212 ALA A CA 1
ATOM 1613 C C . ALA A 1 212 ? 20.277 9.755 -7.175 1.00 76.75 212 ALA A C 1
ATOM 1615 O O . ALA A 1 212 ? 19.912 10.413 -8.151 1.00 76.75 212 ALA A O 1
ATOM 1616 N N . ALA A 1 213 ? 20.066 10.180 -5.921 1.00 74.12 213 ALA A N 1
ATOM 1617 C CA . ALA A 1 213 ? 19.256 11.353 -5.568 1.00 74.12 213 ALA A CA 1
ATOM 1618 C C . ALA A 1 213 ? 19.743 12.657 -6.224 1.00 74.12 213 ALA A C 1
ATOM 1620 O O . ALA A 1 213 ? 18.949 13.490 -6.666 1.00 74.12 213 ALA A O 1
ATOM 1621 N N . LYS A 1 214 ? 21.068 12.811 -6.357 1.00 74.12 214 LYS A N 1
ATOM 1622 C CA . LYS A 1 214 ? 21.707 13.969 -7.005 1.00 74.12 214 LYS A CA 1
ATOM 1623 C C . LYS A 1 214 ? 21.281 14.173 -8.464 1.00 74.12 214 LYS A C 1
ATOM 1625 O O . LYS A 1 214 ? 21.320 15.292 -8.955 1.00 74.12 214 LYS A O 1
ATOM 1630 N N . PHE A 1 215 ? 20.836 13.114 -9.140 1.00 71.88 215 PHE A N 1
ATOM 1631 C CA . PHE A 1 215 ? 20.385 13.156 -10.535 1.00 71.88 215 PHE A CA 1
ATOM 1632 C C . PHE A 1 215 ? 18.867 13.334 -10.676 1.00 71.88 215 PHE A C 1
ATOM 1634 O O . PHE A 1 215 ? 18.338 13.331 -11.784 1.00 71.88 215 PHE A O 1
ATOM 1641 N N . ARG A 1 216 ? 18.149 13.456 -9.555 1.00 78.00 216 ARG A N 1
ATOM 1642 C CA . ARG A 1 216 ? 16.685 13.545 -9.492 1.00 78.00 216 ARG A CA 1
ATOM 1643 C C . ARG A 1 216 ? 16.237 14.777 -8.702 1.00 78.00 216 ARG A C 1
ATOM 1645 O O . ARG A 1 216 ? 15.233 14.725 -8.006 1.00 78.00 216 ARG A O 1
ATOM 1652 N N . ASN A 1 217 ? 16.985 15.879 -8.782 1.00 80.94 217 ASN A N 1
ATOM 1653 C CA . ASN A 1 217 ? 16.696 17.124 -8.053 1.00 80.94 217 ASN A CA 1
ATOM 1654 C C . ASN A 1 217 ? 16.574 16.924 -6.526 1.00 80.94 217 ASN A C 1
ATOM 1656 O O . ASN A 1 217 ? 15.739 17.547 -5.879 1.00 80.94 217 ASN A O 1
ATOM 1660 N N . GLY A 1 218 ? 17.373 16.017 -5.951 1.00 76.88 218 GLY A N 1
ATOM 1661 C CA . GLY A 1 218 ? 17.334 15.697 -4.519 1.00 76.88 218 GLY A CA 1
ATOM 1662 C C . GLY A 1 218 ? 16.234 14.710 -4.115 1.00 76.88 218 GLY A C 1
ATOM 1663 O O . GLY A 1 218 ? 16.172 14.310 -2.954 1.00 76.88 218 GLY A O 1
ATOM 1664 N N . ILE A 1 219 ? 15.403 14.267 -5.061 1.00 83.56 219 ILE A N 1
ATOM 1665 C CA . ILE A 1 219 ? 14.365 13.272 -4.812 1.00 83.56 219 ILE A CA 1
ATOM 1666 C C . ILE A 1 219 ? 15.000 11.886 -4.682 1.00 83.56 219 ILE A C 1
ATOM 1668 O O . ILE A 1 219 ? 15.760 11.434 -5.539 1.00 83.56 219 ILE A O 1
ATOM 1672 N N . SER A 1 220 ? 14.660 11.201 -3.599 1.00 88.38 220 SER A N 1
ATOM 1673 C CA . SER A 1 220 ? 15.123 9.858 -3.258 1.00 88.38 220 SER A CA 1
ATOM 1674 C C . SER A 1 220 ? 14.022 9.050 -2.582 1.00 88.38 220 SER A C 1
ATOM 1676 O O . SER A 1 220 ? 12.998 9.593 -2.145 1.00 88.38 220 SER A O 1
ATOM 1678 N N . ASP A 1 221 ? 14.266 7.754 -2.410 1.00 90.00 221 ASP A N 1
ATOM 1679 C CA . ASP A 1 221 ? 13.434 6.925 -1.540 1.00 90.00 221 ASP A CA 1
ATOM 1680 C C . ASP A 1 221 ? 13.340 7.517 -0.127 1.00 90.00 221 ASP A C 1
ATOM 1682 O O . ASP A 1 221 ? 12.254 7.567 0.440 1.00 90.00 221 ASP A O 1
ATOM 1686 N N . ALA A 1 222 ? 14.434 8.073 0.409 1.00 89.81 222 ALA A N 1
ATOM 1687 C CA . ALA A 1 222 ? 14.441 8.693 1.734 1.00 89.81 222 ALA A CA 1
ATOM 1688 C C . ALA A 1 222 ? 13.475 9.886 1.833 1.00 89.81 222 ALA A C 1
ATOM 1690 O O . ALA A 1 222 ? 12.746 9.997 2.816 1.00 89.81 222 ALA A O 1
ATOM 1691 N N . SER A 1 223 ? 13.413 10.744 0.807 1.00 90.81 223 SER A N 1
ATOM 1692 C CA . SER A 1 223 ? 12.448 11.854 0.780 1.00 90.81 223 SER A CA 1
ATOM 1693 C C . SER A 1 223 ? 10.998 11.371 0.670 1.00 90.81 223 SER A C 1
ATOM 1695 O O . SER A 1 223 ? 10.119 11.921 1.330 1.00 90.81 223 SER A O 1
ATOM 1697 N N . SER A 1 224 ? 10.754 10.304 -0.098 1.00 94.38 224 SER A N 1
ATOM 1698 C CA . SER A 1 224 ? 9.420 9.705 -0.249 1.00 94.38 224 SER A CA 1
ATOM 1699 C C . SER A 1 224 ? 8.951 9.066 1.065 1.00 94.38 224 SER A C 1
ATOM 1701 O O . SER A 1 224 ? 7.823 9.281 1.506 1.00 94.38 224 SER A O 1
ATOM 1703 N N . VAL A 1 225 ? 9.848 8.347 1.748 1.00 95.31 225 VAL A N 1
ATOM 1704 C CA . VAL A 1 225 ? 9.613 7.766 3.077 1.00 95.31 2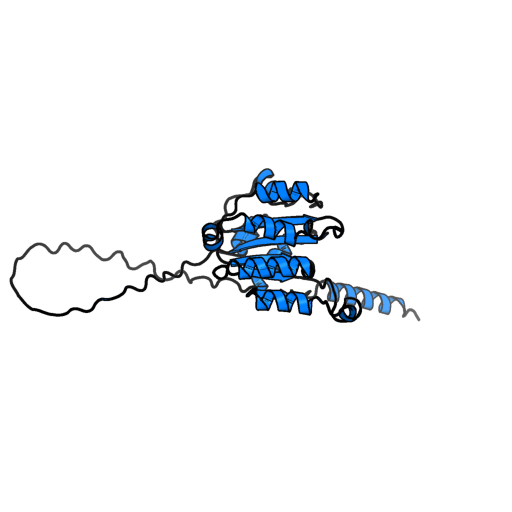25 VAL A CA 1
ATOM 1705 C C . VAL A 1 225 ? 9.377 8.850 4.126 1.00 95.31 225 VAL A C 1
ATOM 1707 O O . VAL A 1 225 ? 8.471 8.709 4.947 1.00 95.31 225 VAL A O 1
ATOM 1710 N N . ALA A 1 226 ? 10.156 9.935 4.108 1.00 94.62 226 ALA A N 1
ATOM 1711 C CA . ALA A 1 226 ? 9.974 11.052 5.030 1.00 94.62 226 ALA A CA 1
ATOM 1712 C C . ALA A 1 226 ? 8.585 11.688 4.876 1.00 94.62 226 ALA A C 1
ATOM 1714 O O . ALA A 1 226 ? 7.894 11.852 5.877 1.00 94.62 226 ALA A O 1
ATOM 1715 N N . ALA A 1 227 ? 8.142 11.952 3.642 1.00 94.81 227 ALA A N 1
ATOM 1716 C CA . ALA A 1 227 ? 6.816 12.510 3.374 1.00 94.81 227 ALA A CA 1
ATOM 1717 C C . ALA A 1 227 ? 5.683 11.617 3.914 1.00 94.81 227 ALA A C 1
ATOM 1719 O O . ALA A 1 227 ? 4.789 12.103 4.606 1.00 94.81 227 ALA A O 1
ATOM 1720 N N . MET A 1 228 ? 5.754 10.302 3.673 1.00 97.44 228 MET A N 1
ATOM 1721 C CA . MET A 1 228 ? 4.778 9.344 4.209 1.00 97.44 228 MET A CA 1
ATOM 1722 C C . MET A 1 228 ? 4.779 9.313 5.745 1.00 97.44 228 MET A C 1
ATOM 1724 O O . MET A 1 228 ? 3.717 9.336 6.364 1.00 97.44 228 MET A O 1
ATOM 1728 N N . ARG A 1 229 ? 5.958 9.323 6.381 1.00 97.44 229 ARG A N 1
ATOM 1729 C CA . ARG A 1 229 ? 6.073 9.350 7.849 1.00 97.44 229 ARG A CA 1
ATOM 1730 C C . ARG A 1 229 ? 5.517 10.635 8.456 1.00 97.44 229 ARG A C 1
ATOM 1732 O O . ARG A 1 229 ? 4.847 10.569 9.481 1.00 97.44 229 ARG A O 1
ATOM 1739 N N . THR A 1 230 ? 5.750 11.787 7.826 1.00 97.00 230 THR A N 1
ATOM 1740 C CA . THR A 1 230 ? 5.166 13.069 8.252 1.00 97.00 230 THR A CA 1
ATOM 1741 C C . THR A 1 230 ? 3.638 13.037 8.218 1.00 97.00 230 THR A C 1
ATOM 1743 O O . THR A 1 230 ? 3.006 13.626 9.088 1.00 97.00 230 THR A O 1
ATOM 1746 N N . ALA A 1 231 ? 3.044 12.303 7.274 1.00 96.88 231 ALA A N 1
ATOM 1747 C CA . ALA A 1 231 ? 1.599 12.096 7.193 1.00 96.88 231 ALA A CA 1
ATOM 1748 C C . ALA A 1 231 ? 1.053 11.005 8.140 1.00 96.88 231 ALA A C 1
ATOM 1750 O O . ALA A 1 231 ? -0.129 10.680 8.082 1.00 96.88 231 ALA A O 1
ATOM 1751 N N . GLY A 1 232 ? 1.890 10.427 9.009 1.00 96.31 232 GLY A N 1
ATOM 1752 C CA . GLY A 1 232 ? 1.474 9.420 9.991 1.00 96.31 232 GLY A CA 1
ATOM 1753 C C . GLY A 1 232 ? 1.535 7.969 9.504 1.00 96.31 232 GLY A C 1
ATOM 1754 O O . GLY A 1 232 ? 1.098 7.073 10.224 1.00 96.31 232 GLY A O 1
ATOM 1755 N N . VAL A 1 233 ? 2.102 7.704 8.322 1.00 97.12 233 VAL A N 1
ATOM 1756 C CA . VAL A 1 233 ? 2.279 6.337 7.810 1.00 97.12 233 VAL A CA 1
ATOM 1757 C C . VAL A 1 233 ? 3.457 5.659 8.512 1.00 97.12 233 VAL A C 1
ATOM 1759 O O . VAL A 1 233 ? 4.578 6.179 8.531 1.00 97.12 233 VAL A O 1
ATOM 1762 N N . ALA A 1 234 ? 3.243 4.453 9.039 1.00 96.06 234 ALA A N 1
ATOM 1763 C CA . ALA A 1 234 ? 4.330 3.627 9.560 1.00 96.06 234 ALA A CA 1
ATOM 1764 C C . ALA A 1 234 ? 5.066 2.939 8.400 1.00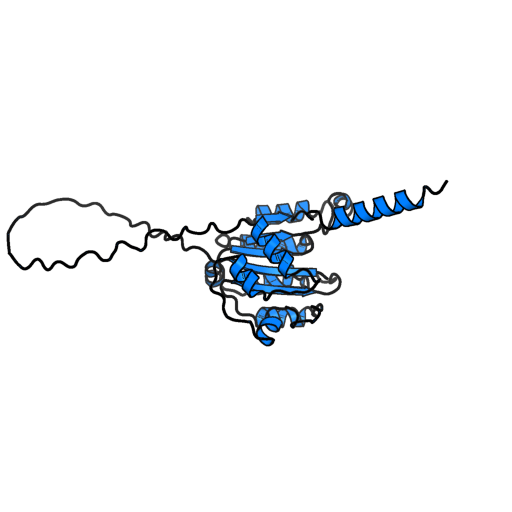 96.06 234 ALA A C 1
ATOM 1766 O O . ALA A 1 234 ? 4.514 2.044 7.772 1.00 96.06 234 ALA A O 1
ATOM 1767 N N . VAL A 1 235 ? 6.306 3.348 8.111 1.00 96.19 235 VAL A N 1
ATOM 1768 C CA . VAL A 1 235 ? 7.068 2.843 6.951 1.00 96.19 235 VAL A CA 1
ATOM 1769 C C . VAL A 1 235 ? 8.261 1.982 7.370 1.00 96.19 235 VAL A C 1
ATOM 1771 O O . VAL A 1 235 ? 9.132 2.457 8.110 1.00 96.19 235 VAL A O 1
ATOM 1774 N N . LEU A 1 236 ? 8.333 0.763 6.826 1.00 94.94 236 LEU A N 1
ATOM 1775 C CA . LEU A 1 236 ? 9.399 -0.223 7.016 1.00 94.94 236 LEU A CA 1
ATOM 1776 C C . LEU A 1 236 ? 10.025 -0.636 5.672 1.00 94.94 236 LEU A C 1
ATOM 1778 O O . LEU A 1 236 ? 9.321 -0.978 4.728 1.00 94.94 236 LEU A O 1
ATOM 1782 N N . GLN A 1 237 ? 11.353 -0.681 5.607 1.00 93.50 237 GLN A N 1
ATOM 1783 C CA . GLN A 1 237 ? 12.051 -1.431 4.566 1.00 93.50 237 GLN A CA 1
ATOM 1784 C C . GLN A 1 237 ? 12.302 -2.844 5.086 1.00 93.50 237 GLN A C 1
ATOM 1786 O O . GLN A 1 237 ? 12.894 -3.001 6.152 1.00 93.50 237 GLN A O 1
ATOM 1791 N N . LEU A 1 238 ? 11.843 -3.864 4.366 1.00 88.88 238 LEU A N 1
ATOM 1792 C CA . LEU A 1 238 ? 12.256 -5.233 4.631 1.00 88.88 238 LEU A CA 1
ATOM 1793 C C . LEU A 1 238 ? 13.700 -5.382 4.169 1.00 88.88 238 LEU A C 1
ATOM 1795 O O . LEU A 1 238 ? 13.999 -5.192 2.989 1.00 88.88 238 LEU A O 1
ATOM 1799 N N . GLU A 1 239 ? 14.585 -5.713 5.104 1.00 79.06 239 GLU A N 1
ATOM 1800 C CA . GLU A 1 239 ? 15.923 -6.167 4.754 1.00 79.06 239 GLU A CA 1
ATOM 1801 C C . GLU A 1 239 ? 15.779 -7.426 3.895 1.00 79.06 239 GLU A C 1
ATOM 1803 O O . GLU A 1 239 ? 14.941 -8.296 4.155 1.00 79.06 239 GLU A O 1
ATOM 1808 N N . ALA A 1 240 ? 16.539 -7.487 2.805 1.00 59.16 240 ALA A N 1
ATOM 1809 C CA . ALA A 1 240 ? 16.658 -8.707 2.031 1.00 59.16 240 ALA A CA 1
ATOM 1810 C C . ALA A 1 240 ? 17.494 -9.690 2.860 1.00 59.16 240 ALA A C 1
ATOM 1812 O O . ALA A 1 240 ? 18.689 -9.816 2.629 1.00 59.16 240 ALA A O 1
ATOM 1813 N N . ASP A 1 241 ? 16.890 -10.326 3.864 1.00 49.84 241 ASP A N 1
ATOM 1814 C CA . ASP A 1 241 ? 17.566 -11.336 4.673 1.00 49.84 241 ASP A CA 1
ATOM 1815 C C . ASP A 1 241 ? 18.042 -12.486 3.756 1.00 49.84 241 ASP A C 1
ATOM 1817 O O . ASP A 1 241 ? 17.240 -13.223 3.177 1.00 49.84 241 ASP A O 1
ATOM 1821 N N . ASP A 1 242 ? 19.363 -12.574 3.581 1.00 43.09 242 ASP A N 1
ATOM 1822 C CA . ASP A 1 242 ? 20.230 -13.756 3.433 1.00 43.09 242 ASP A CA 1
ATOM 1823 C C . ASP A 1 242 ? 19.939 -14.861 2.404 1.00 43.09 242 ASP A C 1
ATOM 1825 O O . ASP A 1 242 ? 20.678 -15.844 2.341 1.00 43.09 242 ASP A O 1
ATOM 1829 N N . VAL A 1 243 ? 18.940 -14.737 1.531 1.00 43.25 243 VAL A N 1
ATOM 1830 C CA . VAL A 1 243 ? 18.739 -15.742 0.463 1.00 43.25 243 VAL A CA 1
ATOM 1831 C C . VAL A 1 243 ? 19.634 -15.469 -0.753 1.00 43.25 243 VAL A C 1
ATOM 1833 O O . VAL A 1 243 ? 20.033 -16.402 -1.451 1.00 43.25 243 VAL A O 1
ATOM 1836 N N . GLU A 1 244 ? 19.996 -14.208 -1.002 1.00 40.00 244 GLU A N 1
ATOM 1837 C CA . GLU A 1 244 ? 20.886 -13.828 -2.112 1.00 40.00 244 GLU A CA 1
ATOM 1838 C C . GLU A 1 244 ? 22.370 -13.843 -1.711 1.00 40.00 244 GLU A C 1
ATOM 1840 O O . GLU A 1 244 ? 23.212 -14.222 -2.523 1.00 40.00 244 GLU A O 1
ATOM 1845 N N . THR A 1 245 ? 22.698 -13.551 -0.448 1.00 38.12 245 THR A N 1
ATOM 1846 C CA . THR A 1 245 ? 24.078 -13.584 0.067 1.00 38.12 245 THR A CA 1
ATOM 1847 C C . THR A 1 245 ? 24.647 -15.005 0.094 1.00 38.12 245 THR A C 1
ATOM 1849 O O . THR A 1 245 ? 25.809 -15.206 -0.247 1.00 38.12 245 THR A O 1
ATOM 1852 N N . ALA A 1 246 ? 23.827 -16.019 0.402 1.00 41.91 246 ALA A N 1
ATOM 1853 C CA . ALA A 1 246 ? 24.246 -17.423 0.343 1.00 41.91 246 ALA A CA 1
ATOM 1854 C C . ALA A 1 246 ? 24.461 -17.923 -1.100 1.00 41.91 246 ALA A C 1
ATOM 1856 O O . ALA A 1 246 ? 25.353 -18.731 -1.346 1.00 41.91 246 ALA A O 1
ATOM 1857 N N . ALA A 1 247 ? 23.680 -17.427 -2.067 1.00 45.25 247 ALA A N 1
ATOM 1858 C CA . ALA A 1 247 ? 23.855 -17.763 -3.482 1.00 45.25 247 ALA A CA 1
ATOM 1859 C C . ALA A 1 247 ? 25.077 -17.058 -4.098 1.00 45.25 247 ALA A C 1
ATOM 1861 O O . ALA A 1 247 ? 25.783 -17.660 -4.905 1.00 45.25 247 ALA A O 1
ATOM 1862 N N . ALA A 1 248 ? 25.364 -15.821 -3.680 1.00 43.22 248 ALA A N 1
ATOM 1863 C CA . ALA A 1 248 ? 26.569 -15.095 -4.070 1.00 43.22 248 ALA A CA 1
ATOM 1864 C C . ALA A 1 248 ? 27.838 -15.712 -3.451 1.00 43.22 248 ALA A C 1
ATOM 1866 O O . ALA A 1 248 ? 28.800 -15.959 -4.172 1.00 43.22 248 ALA A O 1
ATOM 1867 N N . ALA A 1 249 ? 27.814 -16.085 -2.166 1.00 41.38 249 ALA A N 1
ATOM 1868 C CA . ALA A 1 249 ? 28.933 -16.762 -1.503 1.00 41.38 249 ALA A CA 1
ATOM 1869 C C . ALA A 1 249 ? 29.187 -18.188 -2.043 1.00 41.38 249 ALA A C 1
ATOM 1871 O O . ALA A 1 249 ? 30.328 -18.650 -2.087 1.00 41.38 249 ALA A O 1
ATOM 1872 N N . ALA A 1 250 ? 28.143 -18.889 -2.504 1.00 50.03 250 ALA A N 1
ATOM 1873 C CA . ALA A 1 250 ? 28.280 -20.184 -3.178 1.00 50.03 250 ALA A CA 1
ATOM 1874 C C . ALA A 1 250 ? 28.852 -20.061 -4.604 1.00 50.03 250 ALA A C 1
ATOM 1876 O O . ALA A 1 250 ? 29.530 -20.970 -5.074 1.00 50.03 250 ALA A O 1
ATOM 1877 N N . ALA A 1 251 ? 28.606 -18.942 -5.292 1.00 51.56 251 ALA A N 1
ATOM 1878 C CA . ALA A 1 251 ? 29.196 -18.669 -6.601 1.00 51.56 251 ALA A CA 1
ATOM 1879 C C . ALA A 1 251 ? 30.671 -18.247 -6.483 1.00 51.56 251 ALA A C 1
ATOM 1881 O O . ALA A 1 251 ? 31.501 -18.689 -7.271 1.00 51.56 251 ALA A O 1
ATOM 1882 N N . GLU A 1 252 ? 31.016 -17.468 -5.456 1.00 43.16 252 GLU A N 1
ATOM 1883 C CA . GLU A 1 252 ? 32.389 -17.012 -5.208 1.00 43.16 252 GLU A CA 1
ATOM 1884 C C . GLU A 1 252 ? 33.305 -18.149 -4.711 1.00 43.16 252 GLU A C 1
ATOM 1886 O O . GLU A 1 252 ? 34.486 -18.197 -5.042 1.00 43.16 252 GLU A O 1
ATOM 1891 N N . THR A 1 253 ? 32.761 -19.143 -3.999 1.00 50.53 253 THR A N 1
ATOM 1892 C CA . THR A 1 253 ? 33.514 -20.353 -3.607 1.00 50.53 253 THR A CA 1
ATOM 1893 C C . THR A 1 253 ? 33.686 -21.369 -4.741 1.00 50.53 253 THR A C 1
ATOM 1895 O O . THR A 1 253 ? 34.655 -22.129 -4.725 1.00 50.53 253 THR A O 1
ATOM 1898 N N . ALA A 1 254 ? 32.806 -21.368 -5.747 1.00 51.75 254 ALA A N 1
ATOM 1899 C CA . ALA A 1 254 ? 32.951 -22.206 -6.939 1.00 51.75 254 ALA A CA 1
ATOM 1900 C C . ALA A 1 254 ? 34.008 -21.666 -7.922 1.00 51.75 254 ALA A C 1
ATOM 1902 O O . ALA A 1 254 ? 34.679 -22.456 -8.581 1.00 51.75 254 ALA A O 1
ATOM 1903 N N . ASP A 1 255 ? 34.193 -20.344 -7.986 1.00 41.78 255 ASP A N 1
ATOM 1904 C CA . ASP A 1 255 ? 35.165 -19.705 -8.887 1.00 41.78 255 ASP A CA 1
ATOM 1905 C C . ASP A 1 255 ? 36.607 -19.792 -8.344 1.00 41.78 255 ASP A C 1
ATOM 1907 O O . ASP A 1 255 ? 37.563 -20.007 -9.087 1.00 41.78 255 ASP A O 1
ATOM 1911 N N . VAL A 1 256 ? 36.778 -19.759 -7.015 1.00 51.59 256 VAL A N 1
ATOM 1912 C CA . VAL A 1 256 ? 38.095 -19.957 -6.378 1.00 51.59 256 VAL A CA 1
ATOM 1913 C C . VAL A 1 256 ? 38.574 -21.412 -6.490 1.00 51.59 256 VAL A C 1
ATOM 1915 O O . VAL A 1 256 ? 39.773 -21.644 -6.621 1.00 51.59 256 VAL A O 1
ATOM 1918 N N . ALA A 1 257 ? 37.661 -22.391 -6.512 1.00 48.22 257 ALA A N 1
ATOM 1919 C CA . ALA A 1 257 ? 37.998 -23.811 -6.660 1.00 48.22 257 ALA A CA 1
ATOM 1920 C C . ALA A 1 257 ? 38.353 -24.229 -8.102 1.00 48.22 257 ALA A C 1
ATOM 1922 O O . ALA A 1 257 ? 38.913 -25.305 -8.295 1.00 48.22 257 ALA A O 1
ATOM 1923 N N . ALA A 1 258 ? 38.047 -23.401 -9.107 1.00 50.75 258 ALA A N 1
ATOM 1924 C CA . ALA A 1 258 ? 38.355 -23.669 -10.514 1.00 50.75 258 ALA A CA 1
ATOM 1925 C C . ALA A 1 258 ? 39.679 -23.035 -10.994 1.00 50.75 258 ALA A C 1
ATOM 1927 O O . ALA A 1 258 ? 40.105 -23.305 -12.115 1.00 50.75 258 ALA A O 1
ATOM 1928 N N . SER A 1 259 ? 40.332 -22.200 -10.172 1.00 50.62 259 SER A N 1
ATOM 1929 C CA . SER A 1 259 ? 41.587 -21.508 -10.535 1.00 50.62 259 SER A CA 1
ATOM 1930 C C . SER A 1 259 ? 42.855 -22.107 -9.912 1.00 50.62 259 SER A C 1
ATOM 1932 O O . SER A 1 259 ? 43.951 -21.589 -10.118 1.00 50.62 259 SER A O 1
ATOM 1934 N N . SER A 1 260 ? 42.721 -23.205 -9.171 1.00 52.34 260 SER A N 1
ATOM 1935 C CA . SER A 1 260 ? 43.827 -23.918 -8.530 1.00 52.34 260 SER A CA 1
ATOM 1936 C C . SER A 1 260 ? 43.904 -25.369 -9.005 1.00 52.34 260 SER A C 1
ATOM 1938 O O . SER A 1 260 ? 43.755 -26.298 -8.215 1.00 52.34 260 SER A O 1
ATOM 1940 N N . ASP A 1 261 ? 44.185 -25.551 -10.296 1.00 41.12 261 ASP A N 1
ATOM 1941 C CA . ASP A 1 261 ? 44.853 -26.763 -10.787 1.00 41.12 261 ASP A CA 1
ATOM 1942 C C . ASP A 1 261 ? 46.348 -26.427 -11.019 1.00 41.12 261 ASP A C 1
ATOM 1944 O O . ASP A 1 261 ? 46.632 -25.396 -11.639 1.00 41.12 261 ASP A O 1
ATOM 1948 N N . PRO A 1 262 ? 47.293 -27.209 -10.458 1.00 54.38 262 PRO A N 1
ATOM 1949 C CA . PRO A 1 262 ? 48.733 -26.922 -10.449 1.00 54.38 262 PRO A CA 1
ATOM 1950 C C . PRO A 1 262 ? 49.448 -27.122 -11.794 1.00 54.38 262 PRO A C 1
ATOM 1952 O O . PRO A 1 262 ? 49.034 -27.998 -12.587 1.00 54.38 262 PRO A O 1
#

Radius of gyration: 25.65 Å; chains: 1; bounding box: 88×44×75 Å